Protein AF-A0A4R4WHI7-F1 (afdb_monomer)

Sequence (189 aa):
MKVRCPVCSENDQVVAVPGAVAAGTTYKIGRVRLPGARDVADLPMAATLGASKHVMSRTQLAVWLSFPSRHYTPWARNQGYILLLLAALAHLVMSLVIAMGQDPNWGEVLLAPFCLTGLFWGLGLLNVLGSYGARKRDDSEAPAREKAMAVWEGLRYCARDNVVFEPGVGVSFHPSETREYIFGFRPGR

Structure (mmCIF, N/CA/C/O backbone):
data_AF-A0A4R4WHI7-F1
#
_entry.id   AF-A0A4R4WHI7-F1
#
loop_
_atom_site.group_PDB
_atom_site.id
_atom_site.type_symbol
_atom_site.label_atom_id
_atom_site.label_alt_id
_atom_site.label_comp_id
_atom_site.label_asym_id
_atom_site.label_entity_id
_atom_site.label_seq_id
_atom_site.pdbx_PDB_ins_code
_atom_site.Cartn_x
_atom_site.Cartn_y
_atom_site.Cartn_z
_atom_site.occupancy
_atom_site.B_iso_or_equiv
_atom_site.auth_seq_id
_atom_site.auth_comp_id
_atom_site.auth_asym_id
_atom_site.auth_atom_id
_atom_site.pdbx_PDB_model_num
ATOM 1 N N . MET A 1 1 ? -18.162 -16.800 24.560 1.00 59.12 1 MET A N 1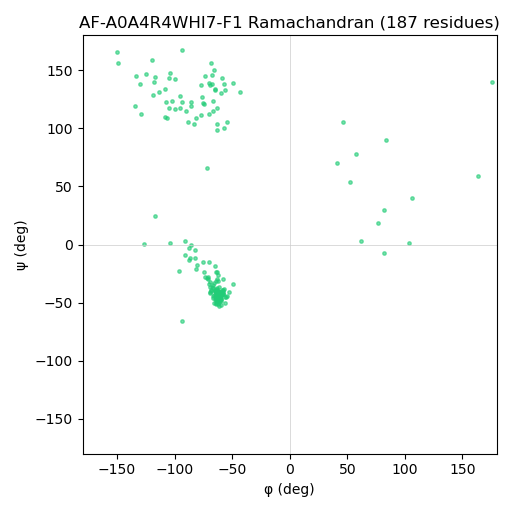
ATOM 2 C CA . MET A 1 1 ? -18.737 -15.639 25.281 1.00 59.12 1 MET A CA 1
ATOM 3 C C . MET A 1 1 ? -19.211 -14.615 24.256 1.00 59.12 1 MET A C 1
ATOM 5 O O . MET A 1 1 ? -18.520 -14.442 23.259 1.00 59.12 1 MET A O 1
ATOM 9 N N . LYS A 1 2 ? -20.379 -13.983 24.442 1.00 82.06 2 LYS A N 1
ATOM 10 C CA . LYS A 1 2 ? -20.835 -12.901 23.547 1.00 82.06 2 LYS A CA 1
ATOM 11 C C . LYS A 1 2 ? -20.043 -11.631 23.867 1.00 82.06 2 LYS A C 1
ATOM 13 O O . LYS A 1 2 ? -20.061 -11.191 25.014 1.00 82.06 2 LYS A O 1
ATOM 18 N N . VAL A 1 3 ? -19.345 -11.078 22.878 1.00 90.44 3 VAL A N 1
ATOM 19 C CA . VAL A 1 3 ? -18.589 -9.826 23.032 1.00 90.44 3 VAL A CA 1
ATOM 20 C C . VAL A 1 3 ? -19.575 -8.658 23.025 1.00 90.44 3 VAL A C 1
ATOM 22 O O . VAL A 1 3 ? -20.400 -8.574 22.120 1.00 90.44 3 VAL A O 1
ATOM 25 N N . ARG A 1 4 ? -19.514 -7.792 24.040 1.00 93.69 4 ARG A N 1
ATOM 26 C CA . ARG A 1 4 ? -20.362 -6.597 24.166 1.00 93.69 4 ARG A CA 1
ATOM 27 C C . ARG A 1 4 ? -19.562 -5.347 23.813 1.00 93.69 4 ARG A C 1
ATOM 29 O O . ARG A 1 4 ? -18.357 -5.310 24.058 1.00 93.69 4 ARG A O 1
ATOM 36 N N . CYS A 1 5 ? -20.231 -4.348 23.250 1.00 92.94 5 CYS A N 1
ATOM 37 C CA . CYS A 1 5 ? -19.653 -3.031 23.018 1.00 92.94 5 CYS A CA 1
ATOM 38 C C . CYS A 1 5 ? -19.338 -2.357 24.367 1.00 92.94 5 CYS A C 1
ATOM 40 O O . CYS A 1 5 ? -20.213 -2.338 25.231 1.00 92.94 5 CYS A O 1
ATOM 42 N N . PRO A 1 6 ? -18.144 -1.772 24.565 1.00 92.81 6 PRO A N 1
ATOM 43 C CA . PRO A 1 6 ? -17.821 -1.050 25.795 1.00 92.81 6 PRO A CA 1
ATOM 44 C C . PRO A 1 6 ? -18.584 0.278 25.947 1.00 92.81 6 PRO A C 1
ATOM 46 O O . PRO A 1 6 ? -18.625 0.814 27.047 1.00 92.81 6 PRO A O 1
ATOM 49 N N . VAL A 1 7 ? -19.192 0.801 24.871 1.00 91.88 7 VAL A N 1
ATOM 50 C CA . VAL A 1 7 ? -19.926 2.079 24.877 1.00 91.88 7 VAL A CA 1
ATOM 51 C C . VAL A 1 7 ? -21.421 1.857 25.141 1.00 91.88 7 VAL A C 1
ATOM 53 O O . VAL A 1 7 ? -21.899 2.210 26.214 1.00 91.88 7 VAL A O 1
ATOM 56 N N . CYS A 1 8 ? -22.163 1.197 24.243 1.00 92.88 8 CYS A N 1
ATOM 57 C CA . CYS A 1 8 ? -23.589 0.907 24.475 1.00 92.88 8 CYS A CA 1
ATOM 58 C C . CYS A 1 8 ? -23.888 -0.331 25.332 1.00 92.88 8 CYS A C 1
ATOM 60 O O . CYS A 1 8 ? -25.055 -0.594 25.599 1.00 92.88 8 CYS A O 1
ATOM 62 N N . SER A 1 9 ? -22.893 -1.127 25.741 1.00 92.19 9 SER A N 1
ATOM 63 C CA . SER A 1 9 ? -23.082 -2.377 26.508 1.00 92.19 9 SER A CA 1
ATOM 64 C C . SER A 1 9 ? -23.893 -3.493 25.819 1.00 92.19 9 SER A C 1
ATOM 66 O O . SER A 1 9 ? -24.063 -4.570 26.399 1.00 92.19 9 SER A O 1
ATOM 68 N N . GLU A 1 10 ? -24.323 -3.296 24.571 1.00 93.19 10 GLU A N 1
ATOM 69 C CA . GLU A 1 10 ? -25.067 -4.277 23.771 1.00 93.19 10 GLU A CA 1
ATOM 70 C C . GLU A 1 10 ? -24.158 -5.143 22.881 1.00 93.19 10 GLU A C 1
ATOM 72 O O . GLU A 1 10 ? -22.966 -4.871 22.714 1.00 93.19 10 GLU A O 1
ATOM 77 N N . ASN A 1 11 ? -24.703 -6.228 22.318 1.00 90.94 11 ASN A N 1
ATOM 78 C CA . ASN A 1 11 ? -23.974 -7.151 21.427 1.00 90.94 11 ASN A CA 1
ATOM 79 C C . ASN A 1 11 ? -24.647 -7.409 20.069 1.00 90.94 11 ASN A C 1
ATOM 81 O O . ASN A 1 11 ? -24.114 -8.174 19.267 1.00 90.94 11 ASN A O 1
ATOM 85 N N . ASP A 1 12 ? -25.796 -6.794 19.808 1.00 89.75 12 ASP A N 1
ATOM 86 C CA . ASP A 1 12 ? -26.630 -7.044 18.631 1.00 89.75 12 ASP A CA 1
ATOM 87 C C . ASP A 1 12 ? -26.017 -6.501 17.329 1.00 89.75 12 ASP A C 1
ATOM 89 O O . ASP A 1 12 ? -26.225 -7.076 16.264 1.00 89.75 12 ASP A O 1
ATOM 93 N N . GLN A 1 13 ? -25.222 -5.431 17.416 1.00 90.00 13 GLN A N 1
ATOM 94 C CA . GLN A 1 13 ? -24.576 -4.775 16.269 1.00 90.00 13 GLN A CA 1
ATOM 95 C C . GLN A 1 13 ? -23.043 -4.835 16.312 1.00 90.00 13 GLN A C 1
ATOM 97 O O . GLN A 1 13 ? -22.360 -3.989 15.728 1.00 90.00 13 GLN A O 1
ATOM 102 N N . VAL A 1 14 ? -22.492 -5.827 17.018 1.00 93.50 14 VAL A N 1
ATOM 103 C CA . VAL A 1 14 ? -21.044 -6.036 17.126 1.00 93.50 14 VAL A CA 1
ATOM 104 C C . VAL A 1 14 ? -20.587 -7.060 16.090 1.00 93.50 14 VAL A C 1
ATOM 106 O O . VAL A 1 14 ? -20.938 -8.238 16.155 1.00 93.50 14 VAL A O 1
ATOM 109 N N . VAL A 1 15 ? -19.734 -6.629 15.165 1.00 94.56 15 VAL A N 1
ATOM 110 C CA . VAL A 1 15 ? -19.138 -7.475 14.120 1.00 94.56 15 VAL A CA 1
ATOM 111 C C . VAL A 1 15 ? -17.616 -7.494 14.236 1.00 94.56 15 VAL A C 1
ATOM 113 O O . VAL A 1 15 ? -17.007 -6.619 14.849 1.00 94.56 15 VAL A O 1
ATOM 116 N N . ALA A 1 16 ? -16.972 -8.519 13.679 1.00 95.44 16 ALA A N 1
ATOM 117 C CA . ALA A 1 16 ? -15.515 -8.524 13.571 1.00 95.44 16 ALA A CA 1
ATOM 118 C C . ALA A 1 16 ? -15.072 -7.478 12.538 1.00 95.44 16 ALA A C 1
ATOM 120 O O . ALA A 1 16 ? -15.688 -7.386 11.473 1.00 95.44 16 ALA A O 1
ATOM 121 N N . VAL A 1 17 ? -14.001 -6.730 12.815 1.00 94.62 17 VAL A N 1
ATOM 122 C CA . VAL A 1 17 ? -13.448 -5.748 11.866 1.00 94.62 17 VAL A CA 1
ATOM 123 C C . VAL A 1 17 ? -13.133 -6.369 10.495 1.00 94.62 17 VAL A C 1
ATOM 125 O O . VAL A 1 17 ? -13.574 -5.798 9.495 1.00 94.62 17 VAL A O 1
ATOM 128 N N . PRO A 1 18 ? -12.505 -7.562 10.395 1.00 92.94 18 PRO A N 1
ATOM 129 C CA . PRO A 1 18 ? -12.309 -8.226 9.103 1.00 92.94 18 PRO A CA 1
ATOM 130 C C . PRO A 1 18 ? -13.620 -8.473 8.341 1.00 92.94 18 PRO A C 1
ATOM 132 O O . PRO A 1 18 ? -13.680 -8.294 7.126 1.00 92.94 18 PRO A O 1
ATOM 135 N N . GLY A 1 19 ? -14.692 -8.828 9.058 1.00 90.62 19 GLY A N 1
ATOM 136 C CA . GLY A 1 19 ? -16.022 -9.025 8.481 1.00 90.62 19 GLY A CA 1
ATOM 137 C C . GLY A 1 19 ? -16.662 -7.720 8.004 1.00 90.62 19 GLY A C 1
ATOM 138 O O . GLY A 1 19 ? -17.235 -7.683 6.918 1.00 90.62 19 GLY A O 1
ATOM 139 N N . ALA A 1 20 ? -16.515 -6.634 8.769 1.00 91.12 20 ALA A N 1
ATOM 140 C CA . ALA A 1 20 ? -16.994 -5.306 8.381 1.00 91.12 20 ALA A CA 1
ATOM 141 C C . ALA A 1 20 ? -16.273 -4.781 7.130 1.00 91.12 20 ALA A C 1
ATOM 143 O O . ALA A 1 20 ? -16.910 -4.232 6.229 1.00 91.12 20 ALA A O 1
ATOM 144 N N . VAL A 1 21 ? -14.955 -4.996 7.041 1.00 90.81 21 VAL A N 1
ATOM 145 C CA . VAL A 1 21 ? -14.172 -4.670 5.842 1.00 90.81 21 VAL A CA 1
ATOM 146 C C . VAL A 1 21 ? -14.665 -5.491 4.660 1.00 90.81 21 VAL A C 1
ATOM 148 O O . VAL A 1 21 ? -15.006 -4.904 3.641 1.00 90.81 21 VAL A O 1
ATOM 151 N N . ALA A 1 22 ? -14.777 -6.815 4.802 1.00 87.56 22 ALA A N 1
ATOM 152 C CA . ALA A 1 22 ? -15.243 -7.688 3.727 1.00 87.56 22 ALA A CA 1
ATOM 153 C C . ALA A 1 22 ? -16.629 -7.275 3.198 1.00 87.56 22 ALA A C 1
ATOM 155 O O . ALA A 1 22 ? -16.813 -7.163 1.988 1.00 87.56 22 ALA A O 1
ATOM 156 N N . ALA A 1 23 ? -17.577 -6.971 4.091 1.00 88.00 23 ALA A N 1
ATOM 157 C CA . ALA A 1 23 ? -18.920 -6.519 3.724 1.00 88.00 23 ALA A CA 1
ATOM 158 C C . ALA A 1 23 ? -18.928 -5.145 3.028 1.00 88.00 23 ALA A C 1
ATOM 160 O O . ALA A 1 23 ? -19.751 -4.894 2.151 1.00 88.00 23 ALA A O 1
ATOM 161 N N . GLY A 1 24 ? -18.007 -4.253 3.401 1.00 83.75 24 GLY A N 1
ATOM 162 C CA . GLY A 1 24 ? -17.861 -2.934 2.786 1.00 83.75 24 GLY A CA 1
ATOM 163 C C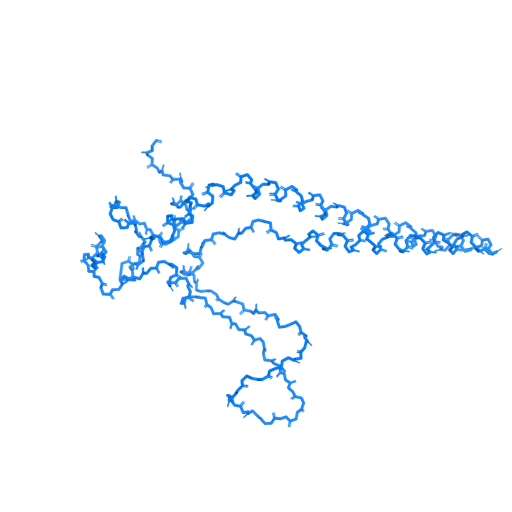 . GLY A 1 24 ? -16.981 -2.913 1.533 1.00 83.75 24 GLY A C 1
ATOM 164 O O . GLY A 1 24 ? -16.802 -1.849 0.939 1.00 83.75 24 GLY A O 1
ATOM 165 N N . THR A 1 25 ? -16.425 -4.052 1.115 1.00 82.50 25 THR A N 1
ATOM 166 C CA . THR A 1 25 ? -15.645 -4.191 -0.120 1.00 82.50 25 THR A CA 1
ATOM 167 C C . THR A 1 25 ? -16.435 -4.959 -1.172 1.00 82.50 25 THR A C 1
ATOM 169 O O . THR A 1 25 ? -16.801 -6.108 -0.948 1.00 82.50 25 THR A O 1
ATOM 172 N N . THR A 1 26 ? -16.662 -4.367 -2.348 1.00 78.31 26 THR A N 1
ATOM 173 C CA . THR A 1 26 ? -17.286 -5.077 -3.476 1.00 78.31 26 THR A CA 1
ATOM 174 C C . THR A 1 26 ? -16.337 -5.157 -4.665 1.00 78.31 26 THR A C 1
ATOM 176 O O . THR A 1 26 ? -15.616 -4.208 -4.982 1.00 78.31 26 THR A O 1
ATOM 179 N N . TYR A 1 27 ? -16.328 -6.313 -5.327 1.00 68.00 27 TYR A N 1
ATOM 180 C CA . TYR A 1 27 ? -15.511 -6.574 -6.506 1.00 68.00 27 TYR A CA 1
ATOM 181 C C . TYR A 1 27 ? -16.411 -6.594 -7.736 1.00 68.00 27 TYR A C 1
ATOM 183 O O . TYR A 1 27 ? -17.178 -7.532 -7.942 1.00 68.00 27 TYR A O 1
ATOM 191 N N . LYS A 1 28 ? -16.313 -5.569 -8.585 1.00 58.69 28 LYS A N 1
ATOM 192 C CA . LYS A 1 28 ? -16.979 -5.571 -9.886 1.00 58.69 28 LYS A CA 1
ATOM 193 C C . LYS A 1 28 ? -16.049 -6.210 -10.913 1.00 58.69 28 LYS A C 1
ATOM 195 O O . LYS A 1 28 ? -15.060 -5.612 -11.339 1.00 58.69 28 LYS A O 1
ATOM 200 N N . ILE A 1 29 ? -16.369 -7.439 -11.303 1.00 56.25 29 ILE A N 1
ATOM 201 C CA . ILE A 1 29 ? -15.780 -8.093 -12.474 1.00 56.25 29 ILE A CA 1
ATOM 202 C C . ILE A 1 29 ? -16.428 -7.436 -13.703 1.00 56.25 29 ILE A C 1
ATOM 204 O O . ILE A 1 29 ? -17.653 -7.369 -13.803 1.00 56.25 29 ILE A O 1
ATOM 208 N N . GLY A 1 30 ? -15.622 -6.839 -14.586 1.00 48.12 30 GLY A N 1
ATOM 209 C CA . GLY A 1 30 ? -16.119 -6.118 -15.763 1.00 48.12 30 GLY A CA 1
ATOM 210 C C . GLY A 1 30 ? -16.993 -7.003 -16.663 1.00 48.12 30 GLY A C 1
ATOM 211 O O . GLY A 1 30 ? -16.663 -8.161 -16.897 1.00 48.12 30 GLY A O 1
ATOM 212 N N . ARG A 1 31 ? -18.109 -6.454 -17.171 1.00 47.28 31 ARG A N 1
ATOM 213 C CA . ARG A 1 31 ? -18.972 -7.124 -18.159 1.00 47.28 31 ARG A CA 1
ATOM 214 C C . ARG A 1 31 ? -18.206 -7.281 -19.476 1.00 47.28 31 ARG A C 1
ATOM 216 O O . ARG A 1 31 ? -17.778 -6.281 -20.047 1.00 47.28 31 ARG A O 1
ATOM 223 N N . VAL A 1 32 ? -18.084 -8.508 -19.973 1.00 42.50 32 VAL A N 1
ATOM 224 C CA . VAL A 1 32 ? -17.662 -8.782 -21.353 1.00 42.50 32 VAL A CA 1
ATOM 225 C C . VAL A 1 32 ? -18.909 -8.716 -22.234 1.00 42.50 32 VAL A C 1
ATOM 227 O O . VAL A 1 32 ? -19.883 -9.420 -21.979 1.00 42.50 32 VAL A O 1
ATOM 230 N N . ARG A 1 33 ? -18.911 -7.845 -23.249 1.00 41.59 33 ARG A N 1
ATOM 231 C CA . ARG A 1 33 ? -19.942 -7.838 -24.297 1.00 41.59 33 ARG A CA 1
ATOM 232 C C . ARG A 1 33 ? -19.573 -8.919 -25.310 1.00 41.59 33 ARG A C 1
ATOM 234 O O . ARG A 1 33 ? -18.602 -8.752 -26.042 1.00 41.59 33 ARG A O 1
ATOM 241 N N . LEU A 1 34 ? -20.327 -10.012 -25.350 1.00 39.88 34 LEU A N 1
ATOM 242 C CA . LEU A 1 34 ? -20.266 -10.953 -26.467 1.00 39.88 34 LEU A CA 1
ATOM 243 C C . LEU A 1 34 ? -21.048 -10.358 -27.653 1.00 39.88 34 LEU A C 1
ATOM 245 O O . LEU A 1 34 ? -22.133 -9.807 -27.439 1.00 39.88 34 LEU A O 1
ATOM 249 N N . PRO A 1 35 ? -20.540 -10.437 -28.894 1.00 39.12 35 PRO A N 1
ATOM 250 C CA . PRO A 1 35 ? -21.313 -10.030 -30.054 1.00 39.12 35 PRO A CA 1
ATOM 251 C C . PRO A 1 35 ? -22.443 -11.045 -30.277 1.00 39.12 35 PRO A C 1
ATOM 253 O O . PRO A 1 35 ? -22.192 -12.195 -30.619 1.00 39.12 35 PRO A O 1
ATOM 256 N N . GLY A 1 36 ? -23.692 -10.614 -30.069 1.00 54.41 36 GLY A N 1
ATOM 257 C CA . GLY A 1 36 ? -24.887 -11.303 -30.576 1.00 54.41 36 GLY A CA 1
ATOM 258 C C . GLY A 1 36 ? -25.734 -12.132 -29.599 1.00 54.41 36 GLY A C 1
ATOM 259 O O . GLY A 1 36 ? -26.743 -12.676 -30.037 1.00 54.41 36 GLY A O 1
ATOM 260 N N . ALA A 1 37 ? -25.417 -12.219 -28.304 1.00 44.41 37 ALA A N 1
ATOM 261 C CA . ALA A 1 37 ? -26.232 -12.993 -27.356 1.00 44.41 37 ALA A CA 1
ATOM 262 C C . ALA A 1 37 ? -27.122 -12.086 -26.489 1.00 44.41 37 ALA A C 1
ATOM 264 O O . ALA A 1 37 ? -26.628 -11.189 -25.808 1.00 44.41 37 ALA A O 1
ATOM 265 N N . ARG A 1 38 ? -28.441 -12.333 -26.535 1.00 47.38 38 ARG A N 1
ATOM 266 C CA . ARG A 1 38 ? -29.449 -11.771 -25.618 1.00 47.38 38 ARG A CA 1
ATOM 267 C C . ARG A 1 38 ? -28.997 -11.952 -24.166 1.00 47.38 38 ARG A C 1
ATOM 269 O O . ARG A 1 38 ? -28.504 -13.019 -23.813 1.00 47.38 38 ARG A O 1
ATOM 276 N N . ASP A 1 39 ? -29.211 -10.917 -23.355 1.00 39.88 39 ASP A N 1
ATOM 277 C CA . ASP A 1 39 ? -28.919 -10.898 -21.923 1.00 39.88 39 ASP A CA 1
ATOM 278 C C . ASP A 1 39 ? -29.608 -12.072 -21.212 1.00 39.88 39 ASP A C 1
ATOM 280 O O . ASP A 1 39 ? -30.821 -12.064 -21.001 1.00 39.88 39 ASP A O 1
ATOM 284 N N . VAL A 1 40 ? -28.828 -13.082 -20.834 1.00 44.03 40 VAL A N 1
ATOM 285 C CA . VAL A 1 40 ? -29.246 -14.106 -19.876 1.00 44.03 40 VAL A CA 1
ATOM 286 C C . VAL A 1 40 ? -28.456 -13.843 -18.604 1.00 44.03 40 VAL A C 1
ATOM 288 O O . VAL A 1 40 ? -27.231 -13.973 -18.575 1.00 44.03 40 VAL A O 1
ATOM 291 N N . ALA A 1 41 ? -29.162 -13.383 -17.573 1.00 45.75 41 ALA A N 1
ATOM 292 C CA . ALA A 1 41 ? -28.639 -13.383 -16.219 1.00 45.75 41 ALA A CA 1
ATOM 293 C C . ALA A 1 41 ? -28.510 -14.843 -15.771 1.00 45.75 41 ALA A C 1
ATOM 295 O O . ALA A 1 41 ? -29.403 -15.641 -16.033 1.00 45.75 41 ALA A O 1
ATOM 296 N N . ASP A 1 42 ? -27.406 -15.148 -15.100 1.00 44.50 42 ASP A N 1
ATOM 297 C CA . ASP A 1 42 ? -27.100 -16.430 -14.463 1.00 44.50 42 ASP A CA 1
ATOM 298 C C . ASP A 1 42 ? -26.504 -17.502 -15.385 1.00 44.50 42 ASP A C 1
ATOM 300 O O . ASP A 1 42 ? -27.200 -18.321 -15.972 1.00 44.50 42 ASP A O 1
ATOM 304 N N . LEU A 1 43 ? -25.166 -17.509 -15.472 1.00 35.84 43 LEU A N 1
ATOM 305 C CA . LEU A 1 43 ? -24.296 -18.657 -15.147 1.00 35.84 43 LEU A CA 1
ATOM 306 C C . LEU A 1 43 ? -22.821 -18.325 -15.474 1.00 35.84 43 LEU A C 1
ATOM 308 O O . LEU A 1 43 ? -22.540 -17.703 -16.501 1.00 35.84 43 LEU A O 1
ATOM 312 N N . PRO A 1 44 ? -21.847 -18.735 -14.636 1.00 46.91 44 PRO A N 1
ATOM 313 C CA . PRO A 1 44 ? -20.432 -18.549 -14.921 1.00 46.91 44 PRO A CA 1
ATOM 314 C C . PRO A 1 44 ? -19.895 -19.762 -15.689 1.00 46.91 44 PRO A C 1
ATOM 316 O O . PRO A 1 44 ? -19.795 -20.850 -15.127 1.00 46.91 44 PRO A O 1
ATOM 319 N N . MET A 1 45 ? -19.470 -19.590 -16.943 1.00 36.72 45 MET A N 1
ATOM 320 C CA . MET A 1 45 ? -18.572 -20.563 -17.572 1.00 36.72 45 MET A CA 1
ATOM 321 C C . MET A 1 45 ? -17.406 -19.908 -18.315 1.00 36.72 45 MET A C 1
ATOM 323 O O . MET A 1 45 ? -17.575 -19.146 -19.258 1.00 36.72 45 MET A O 1
ATOM 327 N N . ALA A 1 46 ? -16.227 -20.277 -17.811 1.00 40.16 46 ALA A N 1
ATOM 328 C CA . ALA A 1 46 ? -14.949 -20.510 -18.473 1.00 40.16 46 ALA A CA 1
ATOM 329 C C . ALA A 1 46 ? -14.423 -19.488 -19.503 1.00 40.16 46 ALA A C 1
ATOM 331 O O . ALA A 1 46 ? -14.752 -19.503 -20.681 1.00 40.16 46 ALA A O 1
ATOM 332 N N . ALA A 1 47 ? -13.419 -18.748 -19.025 1.00 43.56 47 ALA A N 1
ATOM 333 C CA . ALA A 1 47 ? -12.098 -18.649 -19.648 1.00 43.56 47 ALA A CA 1
ATOM 334 C C . ALA A 1 47 ? -12.025 -18.156 -21.103 1.00 43.56 47 ALA A C 1
ATOM 336 O O . ALA A 1 47 ? -11.667 -18.901 -22.009 1.00 43.56 47 ALA A O 1
ATOM 337 N N . THR A 1 48 ? -12.152 -16.843 -21.292 1.00 37.16 48 THR A N 1
ATOM 338 C CA . THR A 1 48 ? -11.438 -16.162 -22.381 1.00 37.16 48 THR A CA 1
ATOM 339 C C . THR A 1 48 ? -10.691 -14.951 -21.840 1.00 37.16 48 THR A C 1
ATOM 341 O O . THR A 1 48 ? -11.275 -13.983 -21.354 1.00 37.16 48 THR A O 1
ATOM 344 N N . LEU A 1 49 ? -9.368 -15.089 -21.888 1.00 42.75 49 LEU A N 1
ATOM 345 C CA . LEU A 1 49 ? -8.320 -14.134 -21.559 1.00 42.75 49 LEU A CA 1
ATOM 346 C C . LEU A 1 49 ? -8.600 -12.721 -22.086 1.00 42.75 49 LEU A C 1
ATOM 348 O O . LEU A 1 49 ? -8.860 -12.532 -23.269 1.00 42.75 49 LEU A O 1
ATOM 352 N N . GLY A 1 50 ? -8.446 -11.726 -21.213 1.00 36.00 50 GLY A N 1
ATOM 353 C CA . GLY A 1 50 ? -8.443 -10.323 -21.622 1.00 36.00 50 GLY A CA 1
ATOM 354 C C . GLY A 1 50 ? -8.655 -9.351 -20.472 1.00 36.00 50 GLY A C 1
ATOM 355 O O . GLY A 1 50 ? -9.626 -8.609 -20.483 1.00 36.00 50 GLY A O 1
ATOM 356 N N . ALA A 1 51 ? -7.773 -9.384 -19.466 1.00 43.59 51 ALA A N 1
ATOM 357 C CA . ALA A 1 51 ? -7.630 -8.354 -18.432 1.00 43.59 51 ALA A CA 1
ATOM 358 C C . ALA A 1 51 ? -8.957 -7.778 -17.892 1.00 43.59 51 ALA A C 1
ATOM 360 O O . ALA A 1 51 ? -9.279 -6.606 -18.104 1.00 43.59 51 ALA A O 1
ATOM 361 N N . SER A 1 52 ? -9.716 -8.572 -17.129 1.00 41.81 52 SER A N 1
ATOM 362 C CA . SER A 1 52 ? -10.771 -8.006 -16.291 1.00 41.81 52 SER A CA 1
ATOM 363 C C . SER A 1 52 ? -10.113 -7.085 -15.262 1.00 41.81 52 SER A C 1
ATOM 365 O O . SER A 1 52 ? -9.582 -7.546 -14.252 1.00 41.81 52 SER A O 1
ATOM 367 N N . LYS A 1 53 ? -10.111 -5.769 -15.513 1.00 45.78 53 LYS A N 1
ATOM 368 C CA . LYS A 1 53 ? -9.849 -4.775 -14.468 1.00 45.78 53 LYS A CA 1
ATOM 369 C C . LYS A 1 53 ? -10.890 -5.018 -13.379 1.00 45.78 53 LYS A C 1
ATOM 371 O O . LYS A 1 53 ? -12.048 -4.639 -13.538 1.00 45.78 53 LYS A O 1
ATOM 376 N N . HIS A 1 54 ? -10.499 -5.705 -12.311 1.00 53.25 54 HIS A N 1
ATOM 377 C CA . HIS A 1 54 ? -11.315 -5.826 -11.115 1.00 53.25 54 HIS A CA 1
ATOM 378 C C . HIS A 1 54 ? -11.477 -4.415 -10.553 1.00 53.25 54 HIS A C 1
ATOM 380 O O . HIS A 1 54 ? -10.533 -3.846 -10.005 1.00 53.25 54 HIS A O 1
ATOM 386 N N . VAL A 1 55 ? -12.649 -3.813 -10.746 1.00 55.00 55 VAL A N 1
ATOM 387 C CA . VAL A 1 55 ? -12.952 -2.519 -10.136 1.00 55.00 55 VAL A CA 1
ATOM 388 C C . VAL A 1 55 ? -13.427 -2.825 -8.727 1.00 55.00 55 VAL A C 1
ATOM 390 O O . VAL A 1 55 ? -14.530 -3.331 -8.526 1.00 55.00 55 VAL A O 1
ATOM 393 N N . MET A 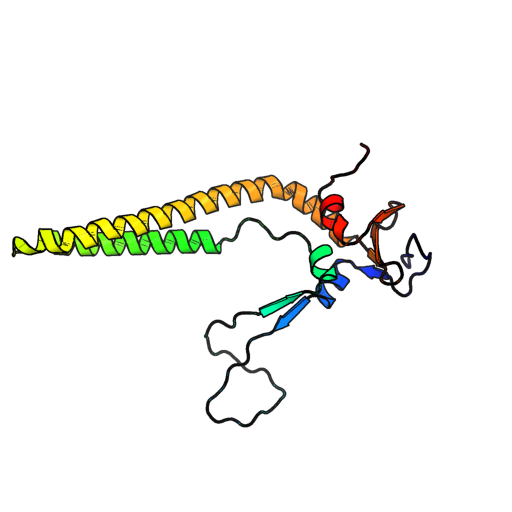1 56 ? -12.556 -2.585 -7.753 1.00 63.12 56 MET A N 1
ATOM 394 C CA . MET A 1 56 ? -12.885 -2.720 -6.342 1.00 63.12 56 MET A CA 1
ATOM 395 C C . MET A 1 56 ? -13.509 -1.409 -5.861 1.00 63.12 56 MET A C 1
ATOM 397 O O . MET A 1 56 ? -12.851 -0.371 -5.918 1.00 63.12 56 MET A O 1
ATOM 401 N N . SER A 1 57 ? -14.754 -1.439 -5.385 1.00 73.25 57 SER A N 1
ATOM 402 C CA . SER A 1 57 ? -15.318 -0.321 -4.623 1.00 73.25 57 SER A CA 1
ATOM 403 C C . SER A 1 57 ? -15.248 -0.648 -3.133 1.00 73.25 57 SER A C 1
ATOM 405 O O . SER A 1 57 ? -15.396 -1.803 -2.725 1.00 73.25 57 SER A O 1
ATOM 407 N N . ARG A 1 58 ? -14.958 0.362 -2.315 1.00 81.00 58 ARG A N 1
ATOM 408 C CA . ARG A 1 58 ? -14.894 0.235 -0.857 1.00 81.00 58 ARG A CA 1
ATOM 409 C C . ARG A 1 58 ? -15.731 1.334 -0.227 1.00 81.00 58 ARG A C 1
ATOM 411 O O . ARG A 1 58 ? -15.654 2.478 -0.672 1.00 81.00 58 ARG A O 1
ATOM 418 N N . THR A 1 59 ? -16.497 1.006 0.806 1.00 87.12 59 THR A N 1
ATOM 419 C CA . THR A 1 59 ? -17.117 2.028 1.655 1.00 87.12 59 THR A CA 1
ATOM 420 C C . THR A 1 59 ? -16.040 2.766 2.450 1.00 87.12 59 THR A C 1
ATOM 422 O O . THR A 1 59 ? -14.959 2.231 2.703 1.00 87.12 59 THR A O 1
ATOM 425 N N . GLN A 1 60 ? -16.332 3.994 2.877 1.00 88.81 60 GLN A N 1
ATOM 426 C CA . GLN A 1 60 ? -15.412 4.779 3.705 1.00 88.81 60 GLN A CA 1
ATOM 427 C C . GLN A 1 60 ? -15.049 4.049 5.007 1.00 88.81 60 GLN A C 1
ATOM 429 O O . GLN A 1 60 ? -13.883 4.019 5.391 1.00 88.81 60 GLN A O 1
ATOM 434 N N . LEU A 1 61 ? -16.024 3.368 5.619 1.00 89.25 61 LEU A N 1
ATOM 435 C CA . LEU A 1 61 ? -15.793 2.506 6.775 1.00 89.25 61 LEU A CA 1
ATOM 436 C C . LEU A 1 61 ? -14.800 1.380 6.454 1.00 89.25 61 LEU A C 1
ATOM 438 O O . LEU A 1 61 ? -13.849 1.177 7.201 1.00 89.25 61 LEU A O 1
ATOM 442 N N . ALA A 1 62 ? -14.971 0.679 5.329 1.00 88.62 62 ALA A N 1
ATOM 443 C CA . ALA A 1 62 ? -14.038 -0.371 4.927 1.00 88.62 62 ALA A CA 1
ATOM 444 C C . ALA A 1 62 ? -12.634 0.170 4.634 1.00 88.62 62 ALA A C 1
ATOM 446 O O . ALA A 1 62 ? -11.660 -0.535 4.872 1.00 88.62 62 ALA A O 1
ATOM 447 N N . VAL A 1 63 ? -12.503 1.407 4.145 1.00 88.38 63 VAL A N 1
ATOM 448 C CA . VAL A 1 63 ? -11.196 2.064 3.978 1.00 88.38 63 VAL A CA 1
ATOM 449 C C . VAL A 1 63 ? -10.545 2.318 5.335 1.00 88.38 63 VAL A C 1
ATOM 451 O O . VAL A 1 63 ? -9.403 1.910 5.533 1.00 88.38 63 VAL A O 1
ATOM 454 N N . TRP A 1 64 ? -11.270 2.923 6.277 1.00 91.44 64 TRP A N 1
ATOM 455 C CA . TRP A 1 64 ? -10.774 3.205 7.627 1.00 91.44 64 TRP A CA 1
ATOM 456 C C . TRP A 1 64 ? -10.370 1.950 8.398 1.00 91.44 64 TRP A C 1
ATOM 458 O O . TRP A 1 64 ? -9.332 1.925 9.052 1.00 91.44 64 TRP A O 1
ATOM 468 N N . LEU A 1 65 ? -11.169 0.895 8.268 1.00 91.94 65 LEU A N 1
ATOM 469 C CA . LEU A 1 65 ? -10.939 -0.380 8.930 1.00 91.94 65 LEU A CA 1
ATOM 470 C C . LEU A 1 65 ? -9.939 -1.279 8.195 1.00 91.94 65 LEU A C 1
ATOM 472 O O . LEU A 1 65 ? -9.537 -2.300 8.745 1.00 91.94 65 LEU A O 1
ATOM 476 N N . SER A 1 66 ? -9.560 -0.968 6.952 1.00 89.69 66 SER A N 1
ATOM 477 C CA . SER A 1 66 ? -8.691 -1.856 6.177 1.00 89.69 66 SER A CA 1
ATOM 478 C C . SER A 1 66 ? -7.270 -1.900 6.728 1.00 89.69 66 SER A C 1
ATOM 480 O O . SER A 1 66 ? -6.664 -0.876 7.044 1.00 89.69 66 SER A O 1
ATOM 482 N N . PHE A 1 67 ? -6.707 -3.107 6.781 1.00 88.56 67 PHE A N 1
ATOM 483 C CA . PHE A 1 67 ? -5.294 -3.271 7.079 1.00 88.56 67 PHE A CA 1
ATOM 484 C C . PHE A 1 67 ? -4.444 -2.651 5.953 1.00 88.56 67 PHE A C 1
ATOM 486 O O . PHE A 1 67 ? -4.733 -2.896 4.773 1.00 88.56 67 PHE A O 1
ATOM 493 N N . PRO A 1 68 ? -3.401 -1.858 6.264 1.00 80.44 68 PRO A N 1
ATOM 494 C CA . PRO A 1 68 ? -2.565 -1.243 5.242 1.00 80.44 68 PRO A CA 1
ATOM 495 C C . PRO A 1 68 ? -1.947 -2.262 4.284 1.00 80.44 68 PRO A C 1
ATOM 497 O O . PRO A 1 68 ? -1.384 -3.279 4.691 1.00 80.44 68 PRO A O 1
ATOM 500 N N . SER A 1 69 ? -2.036 -1.971 2.987 1.00 72.25 69 SER A N 1
ATOM 501 C CA . SER A 1 69 ? -1.429 -2.798 1.946 1.00 72.25 69 SER A CA 1
ATOM 502 C C . SER A 1 69 ? 0.095 -2.788 2.043 1.00 72.25 69 SER A C 1
ATOM 504 O O . SER A 1 69 ? 0.694 -1.776 2.410 1.00 72.25 69 SER A O 1
ATOM 506 N N . ARG A 1 70 ? 0.728 -3.892 1.632 1.00 74.56 70 ARG A N 1
ATOM 507 C CA . ARG A 1 70 ? 2.190 -3.982 1.532 1.00 74.56 70 ARG A CA 1
ATOM 508 C C . ARG A 1 70 ? 2.741 -2.921 0.581 1.00 74.56 70 ARG A C 1
ATOM 510 O O . ARG A 1 70 ? 2.146 -2.649 -0.461 1.00 74.56 70 ARG A O 1
ATOM 517 N N . HIS A 1 71 ? 3.904 -2.373 0.919 1.00 67.56 71 HIS A N 1
ATOM 518 C CA . HIS A 1 71 ? 4.613 -1.422 0.062 1.00 67.56 71 HIS A CA 1
ATOM 519 C C . HIS A 1 71 ? 5.280 -2.109 -1.138 1.00 67.56 71 HIS A C 1
ATOM 521 O O . HIS A 1 71 ? 5.505 -1.481 -2.171 1.00 67.56 71 HIS A O 1
ATOM 527 N N . TYR A 1 72 ? 5.574 -3.407 -1.021 1.00 71.38 72 TYR A N 1
ATOM 528 C CA . TYR A 1 72 ? 6.216 -4.187 -2.070 1.00 71.38 72 TYR A CA 1
ATOM 529 C C . TYR A 1 72 ? 5.204 -4.949 -2.935 1.00 71.38 72 TYR A C 1
ATOM 531 O O . TYR A 1 72 ? 4.404 -5.739 -2.430 1.00 71.38 72 TYR A O 1
ATOM 539 N N . THR A 1 73 ? 5.306 -4.781 -4.258 1.00 72.00 73 THR A N 1
ATOM 540 C CA . THR A 1 73 ? 4.658 -5.665 -5.234 1.00 72.00 73 THR A CA 1
ATOM 541 C C . THR A 1 73 ? 5.721 -6.342 -6.110 1.00 72.00 73 THR A C 1
ATOM 543 O O . THR A 1 73 ? 6.566 -5.659 -6.695 1.00 72.00 73 THR A O 1
ATOM 546 N N . PRO A 1 74 ? 5.703 -7.682 -6.255 1.00 75.00 74 PRO A N 1
ATOM 547 C CA . PRO A 1 74 ? 6.662 -8.388 -7.110 1.00 75.00 74 PRO A CA 1
ATOM 548 C C . PRO A 1 74 ? 6.498 -8.035 -8.597 1.00 75.00 74 PRO A C 1
ATOM 550 O O . PRO A 1 74 ? 7.422 -8.223 -9.386 1.00 75.00 74 PRO A O 1
ATOM 553 N N . TRP A 1 75 ? 5.345 -7.477 -8.969 1.00 80.62 75 TRP A N 1
ATOM 554 C CA . TRP A 1 75 ? 5.030 -7.035 -10.321 1.00 80.62 75 TRP A CA 1
ATOM 555 C C . TRP A 1 75 ? 5.997 -5.968 -10.848 1.00 80.62 75 TRP A C 1
ATOM 557 O O . TRP A 1 75 ? 6.547 -6.139 -11.933 1.00 80.62 75 TRP A O 1
ATOM 567 N N . ALA A 1 76 ? 6.275 -4.918 -10.067 1.00 79.38 76 ALA A N 1
ATOM 568 C CA . ALA A 1 76 ? 7.178 -3.841 -10.484 1.00 79.38 76 ALA A CA 1
ATOM 569 C C . ALA A 1 76 ? 8.604 -4.355 -10.758 1.00 79.38 76 ALA A C 1
ATOM 571 O O . ALA A 1 76 ? 9.252 -3.950 -11.722 1.00 79.38 76 ALA A O 1
ATOM 572 N N . ARG A 1 77 ? 9.069 -5.326 -9.959 1.00 85.56 77 ARG A N 1
ATOM 573 C CA . ARG A 1 77 ? 10.356 -5.998 -10.183 1.00 85.56 77 ARG A CA 1
ATOM 574 C C . ARG A 1 77 ? 10.369 -6.766 -11.503 1.00 85.56 77 ARG A C 1
ATOM 576 O O . ARG A 1 77 ? 11.320 -6.649 -12.270 1.00 85.56 77 ARG A O 1
ATOM 583 N N . ASN A 1 78 ? 9.320 -7.544 -11.766 1.00 89.06 78 ASN A N 1
ATOM 584 C CA . ASN A 1 78 ? 9.216 -8.335 -12.990 1.00 89.06 78 ASN A CA 1
ATOM 585 C C . ASN A 1 78 ? 9.160 -7.431 -14.229 1.00 89.06 78 ASN A C 1
ATOM 587 O O . ASN A 1 78 ? 9.828 -7.724 -15.215 1.00 89.06 78 ASN A O 1
ATOM 591 N N . GLN A 1 79 ? 8.449 -6.300 -14.156 1.00 88.56 79 GLN A N 1
ATOM 592 C CA . GLN A 1 79 ? 8.474 -5.279 -15.208 1.00 88.56 79 GLN A CA 1
ATOM 593 C C . GLN A 1 79 ? 9.890 -4.735 -15.433 1.00 88.56 79 GLN A C 1
ATOM 595 O O . GLN A 1 79 ? 10.308 -4.602 -16.579 1.00 88.56 79 GLN A O 1
ATOM 600 N N . GLY A 1 80 ? 10.651 -4.494 -14.361 1.00 90.12 80 GLY A N 1
ATOM 601 C CA . GLY A 1 80 ? 12.063 -4.120 -14.449 1.00 90.12 80 GLY A CA 1
ATOM 602 C C . GLY A 1 80 ? 12.902 -5.141 -15.223 1.00 90.12 80 GLY A C 1
ATOM 603 O O . GLY A 1 80 ? 13.579 -4.770 -16.176 1.00 90.12 80 GLY A O 1
ATOM 604 N N . TYR A 1 81 ? 12.807 -6.432 -14.887 1.00 93.19 81 TYR A N 1
ATOM 605 C CA . TYR A 1 81 ? 13.535 -7.486 -15.610 1.00 93.19 81 TYR A CA 1
ATOM 606 C C . TYR A 1 81 ? 13.122 -7.613 -17.079 1.00 93.19 81 TYR A C 1
ATOM 608 O O . TYR A 1 81 ? 13.985 -7.789 -17.936 1.00 93.19 81 TYR A O 1
ATOM 616 N N . ILE A 1 82 ? 11.827 -7.492 -17.379 1.00 93.88 82 ILE A N 1
ATOM 617 C CA . ILE A 1 82 ? 11.325 -7.519 -18.758 1.00 93.88 82 ILE A CA 1
ATOM 618 C C . ILE A 1 82 ? 11.912 -6.349 -19.556 1.00 93.88 82 ILE A C 1
ATOM 620 O O . ILE A 1 82 ? 12.392 -6.554 -20.667 1.00 93.88 82 ILE A O 1
ATOM 624 N N . LEU A 1 83 ? 11.932 -5.139 -18.985 1.00 92.69 83 LEU A N 1
ATOM 625 C CA . LEU A 1 83 ? 12.523 -3.965 -19.632 1.00 92.69 83 LEU A CA 1
ATOM 626 C C . LEU A 1 83 ? 14.024 -4.141 -19.881 1.00 92.69 83 LEU A C 1
ATOM 628 O O . LEU A 1 83 ? 14.486 -3.811 -20.967 1.00 92.69 83 LEU A O 1
ATOM 632 N N . LEU A 1 84 ? 14.768 -4.698 -18.920 1.00 94.56 84 LEU A N 1
ATOM 633 C CA . LEU A 1 84 ? 16.201 -4.975 -19.078 1.00 94.56 84 LEU A CA 1
ATOM 634 C C . LEU A 1 84 ? 16.467 -6.011 -20.179 1.00 94.56 84 LEU A C 1
ATOM 636 O O . LEU A 1 84 ? 17.370 -5.824 -20.990 1.00 94.56 84 LEU A O 1
ATOM 640 N N . LEU A 1 85 ? 15.665 -7.077 -20.246 1.00 94.38 85 LEU A N 1
ATOM 641 C CA . LEU A 1 85 ? 15.782 -8.092 -21.294 1.00 94.38 85 LEU A CA 1
ATOM 642 C C . LEU A 1 85 ? 15.475 -7.507 -22.679 1.00 94.38 85 LEU A C 1
ATOM 644 O O . LEU A 1 85 ? 16.237 -7.722 -23.619 1.00 94.38 85 LEU A O 1
ATOM 648 N N . LEU A 1 86 ? 14.387 -6.742 -22.801 1.00 92.94 86 LEU A N 1
ATOM 649 C CA . LEU A 1 86 ? 14.030 -6.061 -24.047 1.00 92.94 86 LEU A CA 1
ATOM 650 C C . LEU A 1 86 ? 15.102 -5.047 -24.459 1.00 92.94 86 LEU A C 1
ATOM 652 O O . LEU A 1 86 ? 15.451 -4.986 -25.634 1.00 92.94 86 LEU A O 1
ATOM 656 N N . ALA A 1 87 ? 15.665 -4.303 -23.502 1.00 93.06 87 ALA A N 1
ATOM 657 C CA . ALA A 1 87 ? 16.771 -3.386 -23.752 1.00 93.06 87 ALA A CA 1
ATOM 658 C C . ALA A 1 87 ? 17.997 -4.133 -24.283 1.00 93.06 87 ALA A C 1
ATOM 660 O O . ALA A 1 87 ? 18.561 -3.714 -25.289 1.00 93.06 87 ALA A O 1
ATOM 661 N N . ALA A 1 88 ? 18.386 -5.244 -23.653 1.00 93.94 88 ALA A N 1
ATOM 662 C CA . ALA A 1 88 ? 19.527 -6.050 -24.078 1.00 93.94 88 ALA A CA 1
ATOM 663 C C . ALA A 1 88 ? 19.348 -6.606 -25.496 1.00 93.94 88 ALA A C 1
ATOM 665 O O . ALA A 1 88 ? 20.253 -6.484 -26.319 1.00 93.94 88 ALA A O 1
ATOM 666 N N . LEU A 1 89 ? 18.170 -7.159 -25.797 1.00 94.50 89 LEU A N 1
ATOM 667 C CA . LEU A 1 89 ? 17.851 -7.679 -27.127 1.00 94.50 89 LEU A CA 1
ATOM 668 C C . LEU A 1 89 ? 17.851 -6.570 -28.183 1.00 94.50 89 LEU A C 1
ATOM 670 O O . LEU A 1 89 ? 18.458 -6.736 -29.238 1.00 94.50 89 LEU A O 1
ATOM 674 N N . ALA A 1 90 ? 17.224 -5.429 -27.891 1.00 90.69 90 ALA A N 1
ATOM 675 C CA . ALA A 1 90 ? 17.198 -4.295 -28.806 1.00 90.69 90 ALA A CA 1
ATOM 676 C C . ALA A 1 90 ? 18.607 -3.736 -29.058 1.00 90.69 90 ALA A C 1
ATOM 678 O O . ALA A 1 90 ? 18.973 -3.547 -30.214 1.00 90.69 90 ALA A O 1
ATOM 679 N N . HIS A 1 91 ? 19.431 -3.552 -28.016 1.00 92.25 91 HIS A N 1
ATOM 680 C CA . HIS A 1 91 ? 20.827 -3.129 -28.196 1.00 92.25 91 HIS A CA 1
ATOM 681 C C . HIS A 1 91 ? 21.610 -4.125 -29.034 1.00 92.25 91 HIS A C 1
ATOM 683 O O . HIS A 1 91 ? 22.355 -3.708 -29.909 1.00 92.25 91 HIS A O 1
ATOM 689 N N . LEU A 1 92 ? 21.462 -5.428 -28.774 1.00 92.00 92 LEU A N 1
ATOM 690 C CA . LEU A 1 92 ? 22.186 -6.455 -29.513 1.00 92.00 92 LEU A CA 1
ATOM 691 C C . LEU A 1 92 ? 21.841 -6.410 -31.005 1.00 92.00 92 LEU A C 1
ATOM 693 O O . LEU A 1 92 ? 22.748 -6.421 -31.833 1.00 92.00 92 LEU A O 1
ATOM 697 N N . VAL A 1 93 ? 20.550 -6.315 -31.344 1.00 90.25 93 VAL A N 1
ATOM 698 C CA . VAL A 1 93 ? 20.101 -6.198 -32.739 1.00 90.25 93 VAL A CA 1
ATOM 699 C C . VAL A 1 93 ? 20.653 -4.924 -33.373 1.00 90.25 93 VAL A C 1
ATOM 701 O O . VAL A 1 93 ? 21.233 -4.992 -34.451 1.00 90.25 93 VAL A O 1
ATOM 704 N N . MET A 1 94 ? 20.542 -3.777 -32.700 1.00 87.38 94 MET A N 1
ATOM 705 C CA . MET A 1 94 ? 21.050 -2.504 -33.222 1.00 87.38 94 MET A CA 1
ATOM 706 C C . MET A 1 94 ? 22.568 -2.533 -33.436 1.00 87.38 94 MET A C 1
ATOM 708 O O . MET A 1 94 ? 23.038 -2.145 -34.503 1.00 87.38 94 MET A O 1
ATOM 712 N N . SER A 1 95 ? 23.328 -3.053 -32.469 1.00 85.75 95 SER A N 1
ATOM 713 C CA . SER A 1 95 ? 24.778 -3.245 -32.584 1.00 85.75 95 SER A CA 1
ATOM 714 C C . SER A 1 95 ? 25.141 -4.138 -33.764 1.00 85.75 95 SER A C 1
ATOM 716 O O . SER A 1 95 ? 26.080 -3.831 -34.491 1.00 85.75 95 SER A O 1
ATOM 718 N N . LEU A 1 96 ? 24.402 -5.233 -33.971 1.00 87.75 96 LEU A N 1
ATOM 719 C CA . LEU A 1 96 ? 24.648 -6.155 -35.076 1.00 87.75 96 LEU A CA 1
ATOM 720 C C . LEU A 1 96 ? 24.379 -5.490 -36.430 1.00 87.75 96 LEU A C 1
ATOM 722 O O . LEU A 1 96 ? 25.188 -5.630 -37.340 1.00 87.75 96 LEU A O 1
ATOM 726 N N . VAL A 1 97 ? 23.282 -4.738 -36.558 1.00 86.69 97 VAL A N 1
ATOM 727 C CA . VAL A 1 97 ? 22.956 -4.011 -37.796 1.00 86.69 97 VAL A CA 1
ATOM 728 C C . VAL A 1 97 ? 24.021 -2.957 -38.101 1.00 86.69 97 VAL A C 1
ATOM 730 O O . VAL A 1 97 ? 24.461 -2.863 -39.242 1.00 86.69 97 VAL A O 1
ATOM 733 N N . ILE A 1 98 ? 24.483 -2.208 -37.094 1.00 84.25 98 ILE A N 1
ATOM 734 C CA . ILE A 1 98 ? 25.573 -1.234 -37.263 1.00 84.25 98 ILE A CA 1
ATOM 735 C C . ILE A 1 98 ? 26.869 -1.943 -37.680 1.00 84.25 98 ILE A C 1
ATOM 737 O O . ILE A 1 98 ? 27.548 -1.483 -38.591 1.00 84.25 98 ILE A O 1
ATOM 741 N N . ALA A 1 99 ? 27.202 -3.074 -37.052 1.00 83.75 99 ALA A N 1
ATOM 742 C CA . ALA A 1 99 ? 28.430 -3.816 -37.337 1.00 83.75 99 ALA A CA 1
ATOM 743 C C . ALA A 1 99 ? 28.433 -4.498 -38.717 1.00 83.75 99 ALA A C 1
ATOM 745 O O . ALA A 1 99 ? 29.489 -4.624 -39.332 1.00 83.75 99 ALA A O 1
ATOM 746 N N . MET A 1 100 ? 27.275 -4.960 -39.198 1.00 84.69 100 MET A N 1
ATOM 747 C CA . MET A 1 100 ? 27.125 -5.617 -40.504 1.00 84.69 100 MET A CA 1
ATOM 748 C C . MET A 1 100 ? 26.799 -4.641 -41.643 1.00 84.69 100 MET A C 1
ATOM 750 O O . MET A 1 100 ? 26.780 -5.049 -42.806 1.00 84.69 100 MET A O 1
ATOM 754 N N . GLY A 1 101 ? 26.515 -3.376 -41.329 1.00 79.19 101 GLY A N 1
ATOM 755 C CA . GLY A 1 101 ? 26.173 -2.355 -42.310 1.00 79.19 101 GLY A CA 1
ATOM 756 C C . GLY A 1 101 ? 27.335 -2.091 -43.264 1.00 79.19 101 GLY A C 1
ATOM 757 O O . GLY A 1 101 ? 28.400 -1.645 -42.849 1.00 79.19 101 GLY A O 1
ATOM 758 N N . GLN A 1 102 ? 27.129 -2.362 -44.553 1.00 71.75 102 GLN A N 1
ATOM 759 C CA . GLN A 1 102 ? 28.115 -2.067 -45.601 1.00 71.75 102 GLN A CA 1
ATOM 760 C C . GLN A 1 102 ? 28.073 -0.599 -46.051 1.00 71.75 102 GLN A C 1
ATOM 762 O O . GLN A 1 102 ? 29.051 -0.087 -46.589 1.00 71.75 102 GLN A O 1
ATOM 767 N N . ASP A 1 103 ? 26.954 0.080 -45.800 1.00 78.56 103 ASP A N 1
ATOM 768 C CA . ASP A 1 103 ? 26.732 1.474 -46.165 1.00 78.56 103 ASP A CA 1
ATOM 769 C C . ASP A 1 103 ? 27.113 2.415 -45.001 1.00 78.56 103 ASP A C 1
ATOM 771 O O . ASP A 1 103 ? 26.514 2.336 -43.921 1.00 78.56 103 ASP A O 1
ATOM 775 N N . PRO A 1 104 ? 28.035 3.374 -45.206 1.00 70.69 104 PRO A N 1
ATOM 776 C CA . PRO A 1 104 ? 28.548 4.243 -44.141 1.00 70.69 104 PRO A CA 1
ATOM 777 C C . PRO A 1 104 ? 27.483 5.166 -43.523 1.00 70.69 104 PRO A C 1
ATOM 779 O O . PRO A 1 104 ? 27.603 5.558 -42.365 1.00 70.69 104 PRO A O 1
ATOM 782 N N . ASN A 1 105 ? 26.401 5.458 -44.251 1.00 78.00 105 ASN A N 1
ATOM 783 C CA . ASN A 1 105 ? 25.327 6.345 -43.793 1.00 78.00 105 ASN A CA 1
ATOM 784 C C . ASN A 1 105 ? 24.388 5.693 -42.757 1.00 78.00 105 ASN A C 1
ATOM 786 O O . ASN A 1 105 ? 23.632 6.394 -42.085 1.00 78.00 105 ASN A O 1
ATOM 790 N N . TRP A 1 1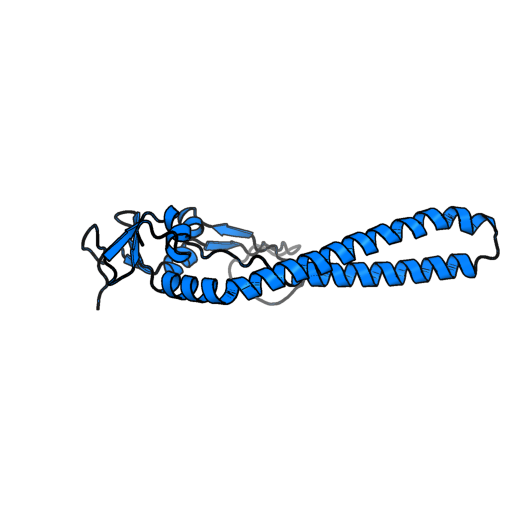06 ? 24.415 4.363 -42.592 1.00 75.94 106 TRP A N 1
ATOM 791 C CA . TRP A 1 106 ? 23.542 3.685 -41.622 1.00 75.94 106 TRP A CA 1
ATOM 792 C C . TRP A 1 106 ? 23.977 3.899 -40.175 1.00 75.94 106 TRP A C 1
ATOM 794 O O . TRP A 1 106 ? 23.129 3.900 -39.285 1.00 75.94 106 TRP A O 1
ATOM 804 N N . GLY A 1 107 ? 25.270 4.124 -39.926 1.00 70.88 107 GLY A N 1
ATOM 805 C CA . GLY A 1 107 ? 25.774 4.396 -38.578 1.00 70.88 107 GLY A CA 1
ATOM 806 C C . GLY A 1 107 ? 25.134 5.641 -37.957 1.00 70.88 107 GLY A C 1
ATOM 807 O O . GLY A 1 107 ? 24.725 5.610 -36.798 1.00 70.88 107 GLY A O 1
ATOM 808 N N . GLU A 1 108 ? 24.967 6.707 -38.743 1.00 78.12 108 GLU A N 1
ATOM 809 C CA . GLU A 1 108 ? 24.359 7.964 -38.283 1.00 78.12 108 GLU A CA 1
ATOM 810 C C . GLU A 1 108 ? 22.861 7.809 -37.992 1.00 78.12 108 GLU A C 1
ATOM 812 O O . GLU A 1 108 ? 22.368 8.285 -36.968 1.00 78.12 108 GLU A O 1
ATOM 817 N N . VAL A 1 109 ? 22.139 7.081 -38.850 1.00 81.12 109 VAL A N 1
ATOM 818 C CA . VAL A 1 109 ? 20.692 6.849 -38.701 1.00 81.12 109 VAL A CA 1
ATOM 819 C C . VAL A 1 109 ? 20.388 5.951 -37.498 1.00 81.12 109 VAL A C 1
ATOM 821 O O . VAL A 1 109 ? 19.399 6.161 -36.792 1.00 81.12 109 VAL A O 1
ATOM 824 N N . LEU A 1 110 ? 21.238 4.957 -37.235 1.00 82.50 110 LEU A N 1
ATOM 825 C CA . LEU A 1 110 ? 21.027 3.967 -36.178 1.00 82.50 110 LEU A CA 1
ATOM 826 C C . LEU A 1 110 ? 21.560 4.407 -34.807 1.00 82.50 110 LEU A C 1
ATOM 828 O O . LEU A 1 110 ? 21.171 3.817 -33.795 1.00 82.50 110 LEU A O 1
ATOM 832 N N . LEU A 1 111 ? 22.369 5.470 -34.744 1.00 81.94 111 LEU A N 1
ATOM 833 C CA . LEU A 1 111 ? 22.888 6.020 -33.491 1.00 81.94 111 LEU A CA 1
ATOM 834 C C . LEU A 1 111 ? 21.768 6.503 -32.561 1.00 81.94 111 LEU A C 1
ATOM 836 O O . LEU A 1 111 ? 21.786 6.213 -31.366 1.00 81.94 111 LEU A O 1
ATOM 840 N N . ALA A 1 112 ? 20.772 7.216 -33.090 1.00 82.81 112 ALA A N 1
ATOM 841 C CA . ALA A 1 112 ? 19.672 7.726 -32.272 1.00 82.81 112 ALA A CA 1
ATOM 842 C C . ALA A 1 112 ? 18.823 6.592 -31.646 1.00 82.81 112 ALA A C 1
ATOM 844 O O . ALA A 1 112 ? 18.633 6.606 -30.426 1.00 82.81 112 ALA A O 1
ATOM 845 N N . PRO A 1 113 ? 18.375 5.565 -32.398 1.00 82.62 113 PRO A N 1
ATOM 846 C CA . PRO A 1 113 ? 17.749 4.376 -31.818 1.00 82.62 113 PRO A CA 1
ATOM 847 C C . PRO A 1 113 ? 18.650 3.627 -30.826 1.00 82.62 113 PRO A C 1
ATOM 849 O O . PRO A 1 113 ? 18.166 3.194 -29.781 1.00 82.62 113 PRO A O 1
ATOM 852 N N . PHE A 1 114 ? 19.954 3.517 -31.101 1.00 84.12 114 PHE A N 1
ATOM 853 C CA . PHE A 1 114 ? 20.914 2.906 -30.178 1.00 84.12 114 PHE A CA 1
ATOM 854 C C . PHE A 1 114 ? 20.971 3.663 -28.839 1.00 84.12 114 PHE A C 1
ATOM 856 O O . PHE A 1 114 ? 20.842 3.068 -27.771 1.00 84.12 114 PHE A O 1
ATOM 863 N N . CYS A 1 115 ? 21.028 4.994 -28.861 1.00 85.94 115 CYS A N 1
ATOM 864 C CA . CYS A 1 115 ? 20.967 5.809 -27.646 1.00 85.94 115 CYS A CA 1
ATOM 865 C C . CYS A 1 115 ? 19.623 5.674 -26.905 1.00 85.94 115 CYS A C 1
ATOM 867 O O . CYS A 1 115 ? 19.599 5.609 -25.674 1.00 85.94 115 CYS A O 1
ATOM 869 N N . LEU A 1 116 ? 18.500 5.578 -27.630 1.00 86.94 116 LEU A N 1
ATOM 870 C CA . LEU A 1 116 ? 17.168 5.401 -27.033 1.00 86.94 116 LEU A CA 1
ATOM 871 C C . LEU A 1 116 ? 17.043 4.096 -26.254 1.00 86.94 116 LEU A C 1
ATOM 873 O O . LEU A 1 116 ? 16.334 4.043 -25.247 1.00 86.94 116 LEU A O 1
ATOM 877 N N . THR A 1 117 ? 17.756 3.052 -26.671 1.00 88.62 117 THR A N 1
ATOM 878 C CA . THR A 1 117 ? 17.739 1.800 -25.925 1.00 88.62 117 THR A CA 1
ATOM 879 C C . THR A 1 117 ? 18.304 1.978 -24.498 1.00 88.62 117 THR A C 1
ATOM 881 O O . THR A 1 117 ? 17.842 1.306 -23.570 1.00 88.62 117 THR A O 1
ATOM 884 N N . GLY A 1 118 ? 19.189 2.958 -24.261 1.00 87.81 118 GLY A N 1
ATOM 885 C CA . GLY A 1 118 ? 19.677 3.341 -22.928 1.00 87.81 118 GLY A CA 1
ATOM 886 C C . GLY A 1 118 ? 18.577 3.763 -21.941 1.00 87.81 118 GLY A C 1
ATOM 887 O O . GLY A 1 118 ? 18.689 3.499 -20.742 1.00 87.81 118 GLY A O 1
ATOM 888 N N . LEU A 1 119 ? 17.464 4.330 -22.424 1.00 89.81 119 LEU A N 1
ATOM 889 C CA . LEU A 1 119 ? 16.313 4.677 -21.578 1.00 89.81 119 LEU A CA 1
ATOM 890 C C . LEU A 1 119 ? 15.659 3.430 -20.974 1.00 89.81 119 LEU A C 1
ATOM 892 O O . LEU A 1 119 ? 15.292 3.429 -19.799 1.00 89.81 119 LEU A O 1
ATOM 896 N N . PHE A 1 120 ? 15.551 2.349 -21.750 1.00 89.06 120 PHE A N 1
ATOM 897 C CA . PHE A 1 120 ? 14.993 1.085 -21.269 1.00 89.06 120 PHE A CA 1
ATOM 898 C C . PHE A 1 120 ? 15.899 0.427 -20.223 1.00 89.06 120 PHE A C 1
ATOM 900 O O . PHE A 1 120 ? 15.386 -0.103 -19.236 1.00 89.06 120 PHE A O 1
ATOM 907 N N . TRP A 1 121 ? 17.227 0.532 -20.371 1.00 91.62 121 TRP A N 1
ATOM 908 C CA . TRP A 1 121 ? 18.167 0.125 -19.318 1.00 91.62 121 TRP A CA 1
ATOM 909 C C . TRP A 1 121 ? 17.970 0.930 -18.039 1.00 91.62 121 TRP A C 1
ATOM 911 O O . TRP A 1 121 ? 17.836 0.341 -16.968 1.00 91.62 121 TRP A O 1
ATOM 921 N N . GLY A 1 122 ? 17.915 2.261 -18.144 1.00 93.06 122 GLY A N 1
ATOM 922 C CA . GLY A 1 122 ? 17.734 3.144 -16.993 1.00 93.06 122 GLY A CA 1
ATOM 923 C C . GLY A 1 122 ? 16.432 2.858 -16.243 1.00 93.06 122 GLY A C 1
ATOM 924 O O . GLY A 1 122 ? 16.450 2.603 -15.040 1.00 93.06 122 GLY A O 1
ATOM 925 N N . LEU A 1 123 ? 15.302 2.820 -16.955 1.00 93.19 123 LEU A N 1
ATOM 926 C CA . LEU A 1 123 ? 13.992 2.523 -16.365 1.00 93.19 123 LEU A CA 1
ATOM 927 C C . LEU A 1 123 ? 13.917 1.100 -15.798 1.00 93.19 123 LEU A C 1
ATOM 929 O O . LEU A 1 123 ? 13.369 0.892 -14.713 1.00 93.19 123 LEU A O 1
ATOM 933 N N . GLY A 1 124 ? 14.481 0.117 -16.504 1.00 92.50 124 GLY A N 1
ATOM 934 C CA . GLY A 1 124 ? 14.566 -1.261 -16.031 1.00 92.50 124 GLY A CA 1
ATOM 935 C C . GLY A 1 124 ? 15.350 -1.365 -14.723 1.00 92.50 124 GLY A C 1
ATOM 936 O O . GLY A 1 124 ? 14.872 -1.962 -13.755 1.00 92.50 124 GLY A O 1
ATOM 937 N N . LEU A 1 125 ? 16.512 -0.711 -14.654 1.00 94.06 125 LEU A N 1
ATOM 938 C CA . LEU A 1 125 ? 17.375 -0.710 -13.477 1.00 94.06 125 LEU A CA 1
ATOM 939 C C . LEU A 1 125 ? 16.721 0.007 -12.291 1.00 94.06 125 LEU A C 1
ATOM 941 O O . LEU A 1 125 ? 16.733 -0.527 -11.183 1.00 94.06 125 LEU A O 1
ATOM 945 N N . LEU A 1 126 ? 16.096 1.168 -12.514 1.00 93.31 126 LEU A N 1
ATOM 946 C CA . LEU A 1 126 ? 15.364 1.900 -11.474 1.00 93.31 126 LEU A CA 1
ATOM 947 C C . LEU A 1 126 ? 14.235 1.056 -10.872 1.00 93.31 126 LEU A C 1
ATOM 949 O O . LEU A 1 126 ? 14.091 1.012 -9.651 1.00 93.31 126 LEU A O 1
ATOM 953 N N . ASN A 1 127 ? 13.479 0.334 -11.703 1.00 90.62 127 ASN A N 1
ATOM 954 C CA . ASN A 1 127 ? 12.430 -0.567 -11.226 1.00 90.62 127 ASN A CA 1
ATOM 955 C C . ASN A 1 127 ? 12.999 -1.726 -10.398 1.00 90.62 127 ASN A C 1
ATOM 957 O O . ASN A 1 127 ? 12.477 -2.030 -9.324 1.00 90.62 127 ASN A O 1
ATOM 961 N N . VAL A 1 128 ? 14.088 -2.358 -10.849 1.00 90.69 128 VAL A N 1
ATOM 962 C CA . VAL A 1 128 ? 14.723 -3.456 -10.103 1.00 90.69 128 VAL A CA 1
ATOM 963 C C . VAL A 1 128 ? 15.281 -2.958 -8.768 1.00 90.69 128 VAL A C 1
ATOM 965 O O . VAL A 1 128 ? 14.934 -3.520 -7.728 1.00 90.69 128 VAL A O 1
ATOM 968 N N . LEU A 1 129 ? 16.069 -1.881 -8.762 1.00 91.00 129 LEU A N 1
ATOM 969 C CA . LEU A 1 129 ? 16.668 -1.317 -7.547 1.00 91.00 129 LEU A CA 1
ATOM 970 C C . LEU A 1 129 ? 15.610 -0.782 -6.576 1.00 91.00 129 LEU A C 1
ATOM 972 O O . LEU A 1 129 ? 15.655 -1.088 -5.383 1.00 91.00 129 LEU A O 1
ATOM 976 N N . GLY A 1 130 ? 14.619 -0.046 -7.083 1.00 88.25 130 GLY A N 1
ATOM 977 C CA . GLY A 1 130 ? 13.498 0.449 -6.288 1.00 88.25 130 GLY A CA 1
ATOM 978 C C . GLY A 1 130 ? 12.705 -0.695 -5.658 1.00 88.25 130 GLY A C 1
ATOM 979 O O . GLY A 1 130 ? 12.407 -0.661 -4.465 1.00 88.25 130 GLY A O 1
ATOM 980 N N . SER A 1 131 ? 12.443 -1.763 -6.419 1.00 87.62 131 SER A N 1
ATOM 981 C CA . SER A 1 131 ? 11.756 -2.950 -5.902 1.00 87.62 131 SER A CA 1
ATOM 982 C C . SER A 1 131 ? 12.582 -3.709 -4.858 1.00 87.62 131 SER A C 1
ATOM 984 O O . SER A 1 131 ? 12.018 -4.232 -3.899 1.00 87.62 131 SER A O 1
ATOM 986 N N . TYR A 1 132 ? 13.911 -3.741 -5.000 1.00 87.31 132 TYR A N 1
ATOM 987 C CA . TYR A 1 132 ? 14.809 -4.337 -4.016 1.00 87.31 132 TYR A CA 1
ATOM 988 C C . TYR A 1 132 ? 14.802 -3.544 -2.705 1.00 87.31 132 TYR A C 1
ATOM 990 O O . TYR A 1 132 ? 14.646 -4.128 -1.633 1.00 87.31 132 TYR A O 1
ATOM 998 N N . GLY A 1 133 ? 14.887 -2.212 -2.783 1.00 87.00 133 GLY A N 1
ATOM 999 C CA . GLY A 1 133 ? 14.769 -1.333 -1.618 1.00 87.00 133 GLY A CA 1
ATOM 1000 C C . GLY A 1 133 ? 13.408 -1.457 -0.926 1.00 87.00 133 GLY A C 1
ATOM 1001 O O . GLY A 1 133 ? 13.348 -1.600 0.295 1.00 87.00 133 GLY A O 1
ATOM 1002 N N . ALA A 1 134 ? 12.322 -1.484 -1.705 1.00 85.94 134 ALA A N 1
ATOM 1003 C CA . ALA A 1 134 ? 10.969 -1.690 -1.192 1.00 85.94 134 ALA A CA 1
ATOM 1004 C C . ALA A 1 134 ? 10.812 -3.056 -0.509 1.00 85.94 134 ALA A C 1
ATOM 1006 O O . ALA A 1 134 ? 10.214 -3.132 0.559 1.00 85.94 134 ALA A O 1
ATOM 1007 N N . ARG A 1 135 ? 11.391 -4.122 -1.079 1.00 86.69 135 ARG A N 1
ATOM 1008 C CA . ARG A 1 135 ? 11.400 -5.455 -0.466 1.00 86.69 135 ARG A CA 1
ATOM 1009 C C . ARG A 1 135 ? 12.168 -5.465 0.848 1.00 86.69 135 ARG A C 1
ATOM 1011 O O . ARG A 1 135 ? 11.647 -5.956 1.835 1.00 86.69 135 ARG A O 1
ATOM 1018 N N . LYS A 1 136 ? 13.372 -4.887 0.878 1.00 88.38 136 LYS A N 1
ATOM 1019 C CA . LYS A 1 136 ? 14.178 -4.809 2.102 1.00 88.38 136 LYS A CA 1
ATOM 1020 C C . LYS A 1 136 ? 13.424 -4.084 3.222 1.00 88.38 136 LYS A C 1
ATOM 1022 O O . LYS A 1 136 ? 13.482 -4.515 4.370 1.00 88.38 136 LYS A O 1
ATOM 1027 N N . ARG A 1 137 ? 12.700 -3.009 2.886 1.00 85.38 137 ARG A N 1
ATOM 1028 C CA . ARG A 1 137 ? 11.824 -2.308 3.833 1.00 85.38 137 ARG A CA 1
ATOM 1029 C C . ARG A 1 137 ? 10.663 -3.199 4.290 1.00 85.38 137 ARG A C 1
ATOM 1031 O O . ARG A 1 137 ? 10.453 -3.316 5.491 1.00 85.38 137 ARG A O 1
ATOM 1038 N N . ASP A 1 138 ? 9.978 -3.875 3.365 1.00 86.62 138 ASP A N 1
ATOM 1039 C CA . ASP A 1 138 ? 8.879 -4.803 3.685 1.00 86.62 138 ASP A CA 1
ATOM 1040 C C . ASP A 1 138 ? 9.332 -5.935 4.620 1.00 86.62 138 ASP A C 1
ATOM 1042 O O . ASP A 1 138 ? 8.638 -6.240 5.586 1.00 86.62 138 ASP A O 1
ATOM 1046 N N . ASP A 1 139 ? 10.516 -6.501 4.372 1.00 88.38 139 ASP A N 1
ATOM 1047 C CA . ASP A 1 139 ? 11.125 -7.546 5.197 1.00 88.38 139 ASP A CA 1
ATOM 1048 C C . ASP A 1 139 ? 11.466 -7.009 6.601 1.00 88.38 139 ASP A C 1
ATOM 1050 O O . ASP A 1 139 ? 11.216 -7.681 7.600 1.00 88.38 139 ASP A O 1
ATOM 1054 N N . SER A 1 140 ? 11.975 -5.773 6.700 1.00 87.12 140 SER A N 1
ATOM 1055 C CA . SER A 1 140 ? 12.266 -5.135 7.994 1.0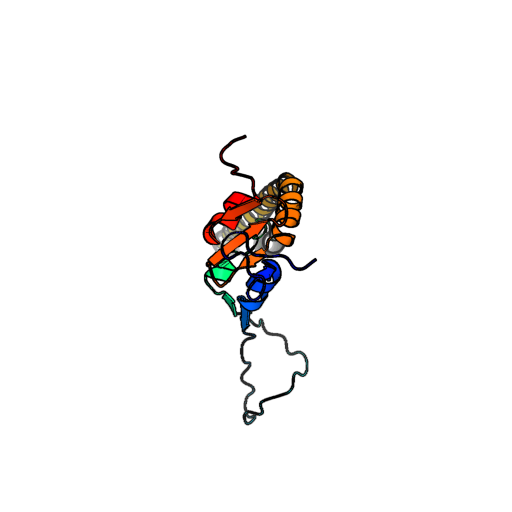0 87.12 140 SER A CA 1
ATOM 1056 C C . SER A 1 140 ? 11.009 -4.780 8.799 1.00 87.12 140 SE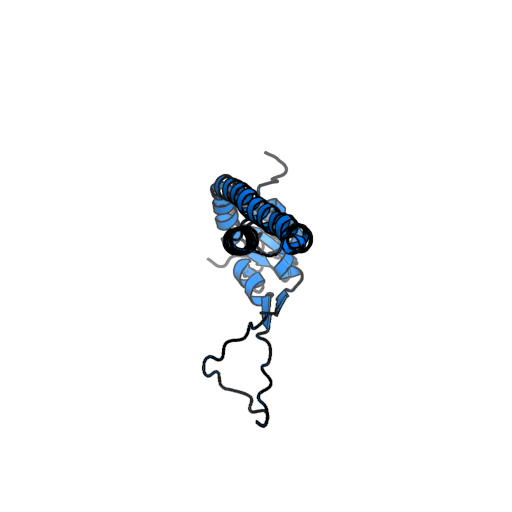R A C 1
ATOM 1058 O O . SER A 1 140 ? 11.020 -4.845 10.026 1.00 87.12 140 SER A O 1
ATOM 1060 N N . GLU A 1 141 ? 9.912 -4.439 8.119 1.00 85.50 141 GLU A N 1
ATOM 1061 C CA . GLU A 1 141 ? 8.625 -4.089 8.733 1.00 85.50 141 GLU A CA 1
ATOM 1062 C C . GLU A 1 141 ? 7.750 -5.325 9.014 1.00 85.50 141 GLU A C 1
ATOM 1064 O O . GLU A 1 141 ? 6.756 -5.227 9.740 1.00 85.50 141 GLU A O 1
ATOM 1069 N N . ALA A 1 142 ? 8.108 -6.500 8.480 1.00 86.75 142 ALA A N 1
ATOM 1070 C CA . ALA A 1 142 ? 7.307 -7.718 8.573 1.00 86.75 142 ALA A CA 1
ATOM 1071 C C . ALA A 1 142 ? 6.950 -8.129 10.017 1.00 86.75 142 ALA A C 1
ATOM 1073 O O . ALA A 1 142 ? 5.766 -8.387 10.251 1.00 86.75 142 ALA A O 1
ATOM 1074 N N . PRO A 1 143 ? 7.872 -8.116 11.006 1.00 87.25 143 PRO A N 1
ATOM 1075 C CA . PRO A 1 143 ? 7.538 -8.515 12.376 1.00 87.25 143 PRO A CA 1
ATOM 1076 C C . PRO A 1 143 ? 6.561 -7.551 13.062 1.00 87.25 143 PRO A C 1
ATOM 1078 O O . PRO A 1 143 ? 5.685 -7.968 13.818 1.00 87.25 143 PRO A O 1
ATOM 1081 N N . ALA A 1 144 ? 6.696 -6.245 12.807 1.00 86.25 144 ALA A N 1
ATOM 1082 C CA . ALA A 1 144 ? 5.775 -5.242 13.339 1.00 86.25 144 ALA A CA 1
ATOM 1083 C C . ALA A 1 144 ? 4.387 -5.387 12.700 1.00 86.25 144 ALA A C 1
ATOM 1085 O O . ALA A 1 144 ? 3.369 -5.318 13.387 1.00 86.25 144 ALA A O 1
ATOM 1086 N N . ARG A 1 145 ? 4.352 -5.660 11.394 1.00 86.69 145 ARG A N 1
ATOM 1087 C CA . ARG A 1 145 ? 3.119 -5.894 10.646 1.00 86.69 145 ARG A CA 1
ATOM 1088 C C . ARG A 1 145 ? 2.387 -7.154 11.101 1.00 86.69 145 ARG A C 1
ATOM 1090 O O . ARG A 1 145 ? 1.169 -7.124 11.179 1.00 86.69 145 ARG A O 1
ATOM 1097 N N . GLU A 1 146 ? 3.100 -8.231 11.419 1.00 89.50 146 GLU A N 1
ATOM 1098 C CA . GLU A 1 146 ? 2.505 -9.466 11.947 1.00 89.50 146 GLU A CA 1
ATOM 1099 C C . GLU A 1 146 ? 1.835 -9.233 13.308 1.00 89.50 146 GLU A C 1
ATOM 1101 O O . GLU A 1 146 ? 0.687 -9.625 13.510 1.00 89.50 146 GLU A O 1
ATOM 1106 N N . LYS A 1 147 ? 2.491 -8.484 14.206 1.00 89.00 147 LYS A N 1
ATOM 1107 C CA . LYS A 1 147 ? 1.886 -8.055 15.480 1.00 89.00 147 LYS A CA 1
ATOM 1108 C C . LYS A 1 147 ? 0.648 -7.183 15.262 1.00 89.00 147 LYS A C 1
ATOM 1110 O O . LYS A 1 147 ? -0.377 -7.410 15.899 1.00 89.00 147 LYS A O 1
ATOM 1115 N N . ALA A 1 148 ? 0.729 -6.213 14.352 1.00 90.25 148 ALA A N 1
ATOM 1116 C CA . ALA A 1 148 ? -0.399 -5.350 14.006 1.00 90.25 148 ALA A CA 1
ATOM 1117 C C . ALA A 1 148 ? -1.566 -6.147 13.396 1.00 90.25 148 ALA A C 1
ATOM 1119 O O . ALA A 1 148 ? -2.723 -5.857 13.689 1.00 90.25 148 ALA A O 1
ATOM 1120 N N . MET A 1 149 ? -1.268 -7.162 12.576 1.00 91.44 149 MET A N 1
ATOM 1121 C CA . MET A 1 149 ? -2.259 -8.055 11.972 1.00 91.44 149 MET A CA 1
ATOM 1122 C C . MET A 1 149 ? -3.004 -8.845 13.050 1.00 91.44 149 MET A C 1
ATOM 1124 O O . MET A 1 149 ? -4.230 -8.864 13.042 1.00 91.44 149 MET A O 1
ATOM 1128 N N . ALA A 1 150 ? -2.283 -9.415 14.020 1.00 91.19 150 ALA A N 1
ATOM 1129 C CA . ALA A 1 150 ? -2.887 -10.161 15.123 1.00 91.19 150 ALA A CA 1
ATOM 1130 C C . ALA A 1 150 ? -3.842 -9.293 15.963 1.00 91.19 150 ALA A C 1
ATOM 1132 O O . ALA A 1 150 ? -4.932 -9.738 16.322 1.00 91.19 150 ALA A O 1
ATOM 1133 N N . VAL A 1 151 ? -3.470 -8.034 16.235 1.00 92.06 151 VAL A N 1
ATOM 1134 C CA . VAL A 1 151 ? -4.365 -7.074 16.904 1.00 92.06 151 VAL A CA 1
ATOM 1135 C C . VAL A 1 151 ? -5.582 -6.788 16.026 1.00 92.06 151 VAL A C 1
ATOM 1137 O O . VAL A 1 151 ? -6.712 -6.904 16.491 1.00 92.06 151 VAL A O 1
ATOM 1140 N N . TRP A 1 152 ? -5.365 -6.457 14.749 1.00 94.62 152 TRP A N 1
ATOM 1141 C CA . TRP A 1 152 ? -6.424 -6.115 13.797 1.00 94.62 152 TRP A CA 1
ATOM 1142 C C . TRP A 1 152 ? -7.470 -7.229 13.630 1.00 94.62 152 TRP A C 1
ATOM 1144 O O . TRP A 1 152 ? -8.668 -6.946 13.616 1.00 94.62 152 TRP A O 1
ATOM 1154 N N . GLU A 1 153 ? -7.041 -8.491 13.564 1.00 93.56 153 GLU A N 1
ATOM 1155 C CA . GLU A 1 153 ? -7.926 -9.662 13.488 1.00 93.56 153 GLU A CA 1
ATOM 1156 C C . GLU A 1 153 ? -8.805 -9.823 14.740 1.00 93.56 153 GLU A C 1
ATOM 1158 O O . GLU A 1 153 ? -9.933 -10.317 14.650 1.00 93.56 153 GLU A O 1
ATOM 1163 N N . GLY A 1 154 ? -8.315 -9.372 15.899 1.00 92.88 154 GLY A N 1
ATOM 1164 C CA . GLY A 1 154 ? -9.041 -9.389 17.168 1.00 92.88 154 GLY A CA 1
ATOM 1165 C C . GLY A 1 154 ? -10.049 -8.248 17.347 1.00 92.88 154 GLY A C 1
ATOM 1166 O O . GLY A 1 154 ? -10.945 -8.357 18.193 1.00 92.88 154 GLY A O 1
ATOM 1167 N N . LEU A 1 15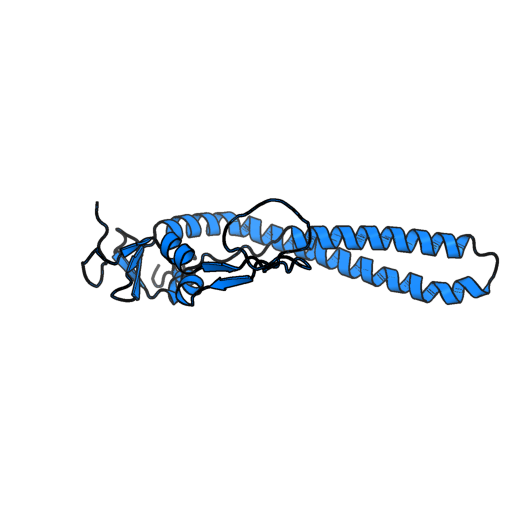5 ? -9.943 -7.170 16.562 1.00 95.19 155 LEU A N 1
ATOM 1168 C CA . LEU A 1 155 ? -10.777 -5.979 16.721 1.00 95.19 155 LEU A CA 1
ATOM 1169 C C . LEU A 1 155 ? -12.251 -6.237 16.389 1.00 95.19 155 LEU A C 1
ATOM 1171 O O . LEU A 1 155 ? -12.621 -6.975 15.466 1.00 95.19 155 LEU A O 1
ATOM 1175 N N . ARG A 1 156 ? -13.122 -5.548 17.127 1.00 96.19 156 ARG A N 1
ATOM 1176 C CA . ARG A 1 156 ? -14.571 -5.540 16.921 1.00 96.19 156 ARG A CA 1
ATOM 1177 C C . ARG A 1 156 ? -15.055 -4.146 16.569 1.00 96.19 156 ARG A C 1
ATOM 1179 O O . ARG A 1 156 ? -14.546 -3.168 17.098 1.00 96.19 156 ARG A O 1
ATOM 1186 N N . TYR A 1 157 ? -16.049 -4.075 15.695 1.00 96.62 157 TYR A N 1
ATOM 1187 C CA . TYR A 1 157 ? -16.734 -2.847 15.314 1.00 96.62 157 TYR A CA 1
ATOM 1188 C C . TYR A 1 157 ? -18.186 -2.900 15.791 1.00 96.62 157 TYR A C 1
ATOM 1190 O O . TYR A 1 157 ? -18.875 -3.896 15.562 1.00 96.62 157 TYR A O 1
ATOM 1198 N N . CYS A 1 158 ? -18.640 -1.837 16.450 1.00 95.56 158 CYS A N 1
ATOM 1199 C CA . CYS A 1 158 ? -20.032 -1.626 16.822 1.00 95.56 158 CYS A CA 1
ATOM 1200 C C . CYS A 1 158 ? -20.651 -0.581 15.891 1.00 95.56 158 CYS A C 1
ATOM 1202 O O . CYS A 1 158 ? -20.234 0.578 15.908 1.00 95.56 158 CYS A O 1
ATOM 1204 N N . ALA A 1 159 ? -21.664 -0.972 15.113 1.00 93.25 159 ALA A N 1
ATOM 1205 C CA . ALA A 1 159 ? -22.334 -0.053 14.190 1.00 93.25 159 ALA A CA 1
ATOM 1206 C C . ALA A 1 159 ? -23.192 1.001 14.910 1.00 93.25 159 ALA A C 1
ATOM 1208 O O . ALA A 1 159 ? -23.317 2.118 14.417 1.00 93.25 159 ALA A O 1
ATOM 1209 N N . ARG A 1 160 ? -23.736 0.665 16.088 1.00 92.19 160 ARG A N 1
ATOM 1210 C CA . ARG A 1 160 ? -24.648 1.529 16.851 1.00 92.19 160 ARG A CA 1
ATOM 1211 C C . ARG A 1 160 ? -24.000 2.846 17.271 1.00 92.19 160 ARG A C 1
ATOM 1213 O O . ARG A 1 160 ? -24.573 3.905 17.052 1.00 92.19 160 ARG A O 1
ATOM 1220 N N . ASP A 1 161 ? -22.806 2.754 17.847 1.00 92.50 161 ASP A N 1
ATOM 1221 C CA . ASP A 1 161 ? -22.055 3.913 18.346 1.00 92.50 161 ASP A CA 1
ATOM 1222 C C . ASP A 1 161 ? -20.893 4.294 17.412 1.00 92.50 161 ASP A C 1
ATOM 1224 O O . ASP A 1 161 ? -20.139 5.217 17.701 1.00 92.50 161 ASP A O 1
ATOM 1228 N N . ASN A 1 162 ? -20.729 3.574 16.295 1.00 94.00 162 ASN A N 1
ATOM 1229 C CA . ASN A 1 162 ? -19.639 3.741 15.335 1.00 94.00 162 ASN A CA 1
ATOM 1230 C C . ASN A 1 162 ? -18.238 3.711 15.989 1.00 94.00 162 ASN A C 1
ATOM 1232 O O . ASN A 1 162 ? -17.424 4.613 15.791 1.00 94.00 162 ASN A O 1
ATOM 1236 N N . VAL A 1 163 ? -17.951 2.656 16.758 1.00 95.00 163 VAL A N 1
ATOM 1237 C CA . VAL A 1 163 ? -16.683 2.493 17.504 1.00 95.00 163 VAL A CA 1
ATOM 1238 C C . VAL A 1 163 ? -16.013 1.181 17.145 1.00 95.00 163 VAL A C 1
ATOM 1240 O O . VAL A 1 163 ? -16.673 0.164 16.920 1.00 95.00 163 VAL A O 1
ATOM 1243 N N . VAL A 1 164 ? -14.687 1.191 17.156 1.00 96.31 164 VAL A N 1
ATOM 1244 C CA . VAL A 1 164 ? -13.850 -0.004 17.132 1.00 96.31 164 VAL A CA 1
ATOM 1245 C C . VAL A 1 164 ? -13.274 -0.218 18.521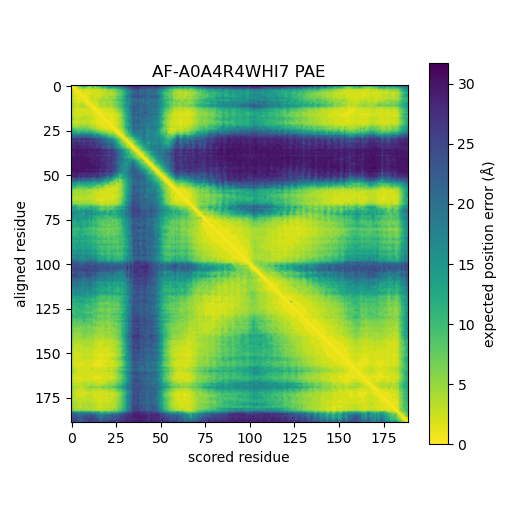 1.00 96.31 164 VAL A C 1
ATOM 1247 O O . VAL A 1 164 ? -12.960 0.742 19.217 1.00 96.31 164 VAL A O 1
ATOM 1250 N N . PHE A 1 165 ? -13.152 -1.466 18.951 1.00 95.31 165 PHE A N 1
ATOM 1251 C CA . PHE A 1 165 ? -12.586 -1.789 20.253 1.00 95.31 165 PHE A CA 1
ATOM 1252 C C . PHE A 1 165 ? -11.875 -3.139 20.246 1.00 95.31 165 PHE A C 1
ATOM 1254 O O . PHE A 1 165 ? -12.180 -4.027 19.441 1.00 95.31 165 PHE A O 1
ATOM 1261 N N . GLU A 1 166 ? -10.943 -3.296 21.182 1.00 94.19 166 GLU A N 1
ATOM 1262 C CA . GLU A 1 166 ? -10.251 -4.558 21.427 1.00 94.19 166 GLU A CA 1
ATOM 1263 C C . GLU A 1 166 ? -10.884 -5.280 22.632 1.00 94.19 166 GLU A C 1
ATOM 1265 O O . GLU A 1 166 ? -10.876 -4.753 23.754 1.00 94.19 166 GLU A O 1
ATOM 1270 N N . PRO A 1 167 ? -11.471 -6.477 22.438 1.00 92.19 167 PRO A N 1
ATOM 1271 C CA . PRO A 1 167 ? -12.121 -7.210 23.519 1.00 92.19 167 PRO A CA 1
ATOM 1272 C C . PRO A 1 167 ? -11.151 -7.536 24.660 1.00 92.19 167 PRO A C 1
ATOM 1274 O O . PRO A 1 167 ? -10.081 -8.090 24.436 1.00 92.19 167 PRO A O 1
ATOM 1277 N N . GLY A 1 168 ? -11.545 -7.234 25.898 1.00 88.62 168 GLY A N 1
ATOM 1278 C CA . GLY A 1 168 ? -10.751 -7.544 27.095 1.00 88.62 168 GLY A CA 1
ATOM 1279 C C . GLY A 1 168 ? -9.637 -6.543 27.421 1.00 88.62 168 GLY A C 1
ATOM 1280 O O . GLY A 1 168 ? -9.068 -6.631 28.504 1.00 88.62 168 GLY A O 1
ATOM 1281 N N . VAL A 1 169 ? -9.361 -5.572 26.545 1.00 88.75 169 VAL A N 1
ATOM 1282 C CA . VAL A 1 169 ? -8.350 -4.522 26.784 1.00 88.75 169 VAL A CA 1
ATOM 1283 C C . VAL A 1 169 ? -8.976 -3.238 27.334 1.00 88.75 169 VAL A C 1
ATOM 1285 O O . VAL A 1 169 ? -8.306 -2.461 28.006 1.00 88.75 169 VAL A O 1
ATOM 1288 N N . GLY A 1 170 ? -10.275 -3.026 27.096 1.00 86.50 170 GLY A N 1
ATOM 1289 C CA . GLY A 1 170 ? -11.003 -1.856 27.602 1.00 86.50 170 GLY A CA 1
ATOM 1290 C C . GLY A 1 170 ? -10.730 -0.567 26.823 1.00 86.50 170 GLY A C 1
ATOM 1291 O O . GLY A 1 170 ? -10.989 0.516 27.333 1.00 86.50 170 GLY A O 1
ATOM 1292 N N . VAL A 1 171 ? -10.214 -0.676 25.595 1.00 89.62 171 VAL A N 1
ATOM 1293 C CA . VAL A 1 171 ? -9.944 0.467 24.716 1.00 89.62 171 VAL A CA 1
ATOM 1294 C C . VAL A 1 171 ? -10.948 0.488 23.570 1.00 89.62 171 VAL A C 1
ATOM 1296 O O . VAL A 1 171 ? -11.186 -0.539 22.930 1.00 89.62 171 VAL A O 1
ATOM 1299 N N . SER A 1 172 ? -11.507 1.666 23.302 1.00 93.25 172 SER A N 1
ATOM 1300 C CA . SER A 1 172 ? -12.384 1.947 22.166 1.00 93.25 172 SER A CA 1
ATOM 1301 C C . SER A 1 172 ? -11.968 3.240 21.474 1.00 93.25 172 SER A C 1
ATOM 1303 O O . SER A 1 172 ? -11.556 4.182 22.146 1.00 93.25 172 SER A O 1
ATOM 1305 N N . PHE A 1 173 ? -12.107 3.290 20.156 1.00 94.19 173 PHE A N 1
ATOM 1306 C CA . PHE A 1 173 ? -11.686 4.406 19.311 1.00 94.19 173 PHE A CA 1
ATOM 1307 C C . PHE A 1 173 ? -12.573 4.522 18.067 1.00 94.19 173 PHE A C 1
ATOM 1309 O O . PHE A 1 173 ? -13.337 3.608 17.735 1.00 94.19 173 PHE A O 1
ATOM 1316 N N . HIS A 1 174 ? -12.487 5.651 17.366 1.00 94.81 174 HIS A N 1
ATOM 1317 C CA . HIS A 1 174 ? -13.227 5.846 16.121 1.00 94.81 174 HIS A CA 1
ATOM 1318 C C . HIS A 1 174 ? -12.601 5.011 14.980 1.00 94.81 174 HIS A C 1
ATOM 1320 O O . HIS A 1 174 ? -11.376 4.903 14.915 1.00 94.81 174 HIS A O 1
ATOM 1326 N N . PRO A 1 175 ? -13.371 4.446 14.023 1.00 93.75 175 PRO A N 1
ATOM 1327 C CA . PRO A 1 175 ? -12.826 3.638 12.928 1.00 93.75 175 PRO A CA 1
ATOM 1328 C C . PRO A 1 175 ? -11.655 4.263 12.162 1.00 93.75 175 PRO A C 1
ATOM 1330 O O . PRO A 1 175 ? -10.759 3.536 11.735 1.00 93.75 175 PRO A O 1
ATOM 1333 N N . SER A 1 176 ? -11.623 5.589 12.002 1.00 91.62 176 SER A N 1
ATOM 1334 C CA . SER A 1 176 ? -10.517 6.292 11.329 1.00 91.62 176 SER A CA 1
ATOM 1335 C C . SER A 1 176 ? -9.168 6.155 12.042 1.00 91.62 176 SER A C 1
ATOM 1337 O O . SER A 1 176 ? -8.132 6.263 11.394 1.00 91.62 176 SER A O 1
ATOM 1339 N N . GLU A 1 177 ? -9.172 5.888 13.347 1.00 91.44 177 GLU A N 1
ATOM 1340 C CA . GLU A 1 177 ? -7.980 5.768 14.198 1.00 91.44 177 GLU A CA 1
ATOM 1341 C C . GLU A 1 177 ? -7.408 4.339 14.197 1.00 91.44 177 GLU A C 1
ATOM 1343 O O . GLU A 1 177 ? -6.344 4.084 14.761 1.00 91.44 177 GLU A O 1
ATOM 1348 N N . THR A 1 178 ? -8.064 3.391 13.511 1.00 92.06 178 THR A N 1
ATOM 1349 C CA . THR A 1 178 ? -7.656 1.973 13.468 1.00 92.06 178 THR A CA 1
ATOM 1350 C C . THR A 1 178 ? -6.197 1.802 13.060 1.00 92.06 178 THR A C 1
ATOM 1352 O O . THR A 1 178 ? -5.480 0.994 13.649 1.00 92.06 178 THR A O 1
ATOM 1355 N N . ARG A 1 179 ? -5.729 2.577 12.074 1.00 88.62 179 ARG A N 1
ATOM 1356 C CA . ARG A 1 179 ? -4.337 2.516 11.611 1.00 88.62 179 ARG A CA 1
ATOM 1357 C C . ARG A 1 179 ? -3.353 2.941 12.703 1.00 88.62 179 ARG A C 1
ATOM 1359 O O . ARG A 1 179 ? -2.318 2.301 12.861 1.00 88.62 179 ARG A O 1
ATOM 1366 N N . GLU A 1 180 ? -3.652 4.007 13.432 1.00 88.06 180 GLU A N 1
ATOM 1367 C CA . GLU A 1 180 ? -2.777 4.516 14.492 1.00 88.06 180 GLU A CA 1
ATOM 1368 C C . GLU A 1 180 ? -2.719 3.535 15.666 1.00 88.06 180 GLU A C 1
ATOM 1370 O O . GLU A 1 180 ? -1.637 3.241 16.182 1.00 88.06 180 GLU A O 1
ATOM 1375 N N . TYR A 1 181 ? -3.867 2.937 15.995 1.00 89.50 181 TYR A N 1
ATOM 1376 C CA . TYR A 1 181 ? -3.991 1.937 17.046 1.00 89.50 181 TYR A CA 1
ATOM 1377 C C . TYR A 1 181 ? -3.152 0.677 16.773 1.00 89.50 181 TYR A C 1
ATOM 1379 O O . TYR A 1 181 ? -2.333 0.284 17.608 1.00 89.50 181 TYR A O 1
ATOM 1387 N N . ILE A 1 182 ? -3.307 0.050 15.598 1.00 90.00 182 ILE A N 1
ATOM 1388 C CA . ILE A 1 182 ? -2.660 -1.244 15.298 1.00 90.00 182 ILE A CA 1
ATOM 1389 C C . ILE A 1 182 ? -1.138 -1.138 15.115 1.00 90.00 182 ILE A C 1
ATOM 1391 O O . ILE A 1 182 ? -0.428 -2.102 15.392 1.00 90.00 182 ILE A O 1
ATOM 1395 N N . PHE A 1 183 ? -0.624 0.020 14.680 1.00 83.88 183 PHE A N 1
ATOM 1396 C CA . PHE A 1 183 ? 0.821 0.262 14.545 1.00 83.88 183 PHE A CA 1
ATOM 1397 C C . PHE A 1 183 ? 1.461 0.861 15.803 1.00 83.88 183 PHE A C 1
ATOM 1399 O O . PHE A 1 183 ? 2.669 1.086 15.825 1.00 83.88 183 PHE A O 1
ATOM 1406 N N . GLY A 1 184 ? 0.689 1.043 16.878 1.00 72.69 184 GLY A N 1
ATOM 1407 C CA . GLY A 1 184 ? 1.243 1.341 18.191 1.00 72.69 184 GLY A CA 1
ATOM 1408 C C . GLY A 1 184 ? 1.611 2.803 18.423 1.00 72.69 184 GLY A C 1
ATOM 1409 O O . GLY A 1 184 ? 2.467 3.057 19.270 1.00 72.69 184 GLY A O 1
ATOM 1410 N N . PHE A 1 185 ? 0.929 3.766 17.793 1.00 59.09 185 PHE A N 1
ATOM 1411 C CA . PHE A 1 185 ? 0.871 5.124 18.348 1.00 59.09 185 PHE A CA 1
ATOM 1412 C C . PHE A 1 185 ? -0.031 5.098 19.586 1.00 59.09 185 PHE A C 1
ATOM 1414 O O . PHE A 1 185 ? -1.137 5.619 19.582 1.00 59.09 185 PHE A O 1
ATOM 1421 N N . ARG A 1 186 ? 0.398 4.400 20.641 1.00 53.22 186 ARG A N 1
ATOM 1422 C CA . ARG A 1 186 ? -0.285 4.417 21.934 1.00 53.22 186 ARG A CA 1
ATOM 1423 C C . ARG A 1 186 ? 0.087 5.736 22.607 1.00 53.22 186 ARG A C 1
ATOM 1425 O O . ARG A 1 186 ? 1.250 5.877 22.987 1.00 53.22 186 ARG A O 1
ATOM 1432 N N . PRO A 1 187 ? -0.835 6.695 22.784 1.00 39.72 187 PRO A N 1
ATOM 1433 C CA . PRO A 1 187 ? -0.564 7.818 23.662 1.00 39.72 187 PRO A CA 1
ATOM 1434 C C . PRO A 1 187 ? -0.465 7.237 25.079 1.00 39.72 187 PRO A C 1
ATOM 1436 O O . PRO A 1 187 ? -1.437 6.673 25.576 1.00 39.72 187 PRO A O 1
ATOM 1439 N N . GLY A 1 188 ? 0.706 7.308 25.715 1.00 48.81 188 GLY A N 1
ATOM 1440 C CA . GLY A 1 188 ? 0.850 6.972 27.138 1.00 48.81 188 GLY A CA 1
ATOM 1441 C C . GLY A 1 188 ? 1.538 5.648 27.492 1.00 48.81 188 GLY A C 1
ATOM 1442 O O . GLY A 1 188 ? 1.127 4.993 28.450 1.00 48.81 188 GLY A O 1
ATOM 1443 N N . ARG A 1 189 ? 2.607 5.263 26.789 1.00 37.81 189 ARG A N 1
ATOM 1444 C CA . ARG A 1 189 ? 3.699 4.503 27.423 1.00 37.81 189 ARG A CA 1
ATOM 1445 C C . ARG A 1 189 ? 4.998 5.276 27.330 1.00 37.81 189 ARG A C 1
ATOM 1447 O O . ARG A 1 189 ? 5.241 5.835 26.240 1.00 37.81 189 ARG A O 1
#

Foldseek 3Di:
DQFADLPPRHRPQKDALVVVLVVQKDWDFDDDDDPPDDDDPDDDDDDDDDDRPGDIGGDPLSVLLPQDDQLADVVLLVLLVVLQVVLVVQLVVLVVCCVPDPDPVVVVVSVVVNVVSVVSNVSSVCSNVVNVVSVVVSVVCVVLSVQLVVQSRQWMAGPVVQWIDHGPPSDIDHSNCSNVVSSPVDPDD

Organism: NCBI:txid1848329

Nearest PDB structures (foldseek):
  4mu6-assembly1_A  TM=3.823E-01  e=5.652E+00  Legionella pneumophila subsp. pneumophila str. Philadelphia 1

Mean predicted aligned error: 11.69 Å

pLDDT: mean 80.15, std 17.53, range [35.84, 96.62]

Secondary structure (DSSP, 8-state):
-PPPPTTT---TTEEEHHHHHHHHEEEEPPPP--TT-------------S----EEEE-HHHHHHSPPPPS--HHHHHHHHHHHHHHHHHHHHHHHHHHH--STTHHHHHHHHHHHHHHHHHHHHHHHHHHHHHHHHHHHHHHHHHHHHHHHHH-EEETTTTEEEETTTTEEE-GGGHHHHHTT--TT-

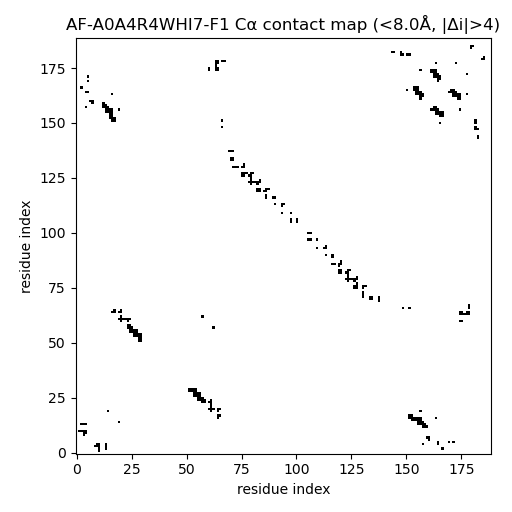Solvent-accessible surface area (backbone atoms only — not comparable to full-atom values): 11026 Å² total; per-residue (Å²): 133,87,68,55,39,92,80,84,65,48,48,91,52,57,41,47,34,63,56,52,25,55,74,29,45,46,76,45,70,59,86,79,84,66,92,86,69,80,92,71,85,87,80,92,79,83,91,79,92,76,81,69,65,66,48,70,50,64,38,72,65,20,57,32,56,44,77,82,76,76,86,53,57,74,61,54,29,52,52,9,52,52,33,36,51,52,21,51,52,52,43,52,51,49,51,48,52,53,73,69,50,87,54,81,70,50,51,70,67,46,45,60,61,52,58,54,34,52,54,34,39,52,53,11,47,51,30,36,54,51,38,51,54,35,40,55,49,45,63,70,44,42,68,60,49,52,55,21,46,58,51,47,69,57,21,32,31,29,67,87,80,55,33,29,32,42,82,94,72,83,49,73,45,50,42,75,47,43,61,46,57,44,73,59,68,61,92,87,122

Radius of gyration: 26.71 Å; Cα contacts (8 Å, |Δi|>4): 202; chains: 1; bounding box: 58×28×74 Å